Protein AF-A0A1Y2J387-F1 (afdb_monomer_lite)

Foldseek 3Di:
DDDDDDDDDDDDDDDDDDDDDDDDDDDDDDDDDDDDDDDDDDDDDDDDDDDDDDDDDDDDDDDDDDDDDDDDDDDDDDDDDDDDDDDDDDDDDDDDDDPDPPPPPVVPPPPPDDDADDPQAWFWKDAFAQAFDKDKTKGAHAPLRLVQLQQQVCLLADHDPPHRHKWKWKAKAFPVQLVVLVVPADPPHDRVRNLVSVLPGWGFFDDWPFKWKDQPAPPPDDIDTDHRPDGTHTPSRSRDHTMGMMIIGGHHGRNRIMIIIGMHGDDPVRSVVSVVNNVVVVVVVVVVPPPPDPPPPDPPPDDDDDD

Sequence (307 aa):
MHLPLSADSVPSSARSVQRAPSAGNDQPHTATSQPSSAKALTPRQSPLLTRPSAEHADTSNSLSADPSHHGIVTRPLSASPSNTPASVLPATQETPENDMHINQDSGSVPQQQFAATLVPALWAAVGGKPISDVEEVRFFVDDATATAARHWACRREKFSFEHQHVKVHLLCLPAAAVAEVNQRLPPDASREDIVTAMWNIKTEWPSRGTLVIHLPSDDSNGPYTPDPDSGPLEITQAIKSGENKLRLIQLADMSSKLFVVHATYPSEDERKKTGTETIALMRTFTKLAPQSFKNSGPLTHRTGVVA

Secondary structure (DSSP, 8-state):
-------------------PPPP------------------------------------------------------------------------------------------PPPPPSSEEEEEEE--SS-EEEEEEEEE-HHHHHHHHHHHTTTT---SSS---EEEEEEEEHHHHHHHHHHS-TT--HHHHHHHHHTSPP-PPPTTSEEEE---SS----B---TT---EE-GGG--SEEEEEEEEE-S--TTEEEEEEEEPPPHHHHHHHHHHHHHHHHHHHHHS--TTS---------PPP-

Structure (mmCIF, N/CA/C/O backbone):
data_AF-A0A1Y2J387-F1
#
_entry.id   AF-A0A1Y2J387-F1
#
loop_
_atom_site.group_PDB
_atom_site.id
_atom_site.type_symbol
_atom_site.label_atom_id
_atom_site.label_alt_id
_atom_site.label_comp_id
_atom_site.label_asym_id
_atom_site.label_entity_id
_atom_site.label_seq_id
_atom_site.pdbx_PDB_ins_code
_atom_site.Cartn_x
_atom_site.Cartn_y
_atom_site.Cartn_z
_atom_site.occupancy
_atom_site.B_iso_or_equiv
_atom_site.auth_seq_id
_atom_site.auth_comp_id
_atom_site.auth_asym_id
_atom_site.auth_atom_id
_atom_site.pdbx_PDB_model_num
ATOM 1 N N . MET A 1 1 ? -0.553 39.160 -51.809 1.00 51.78 1 MET A N 1
ATOM 2 C CA . MET A 1 1 ? 0.068 39.862 -50.668 1.00 51.78 1 MET A CA 1
ATOM 3 C C . MET A 1 1 ? 1.233 39.013 -50.209 1.0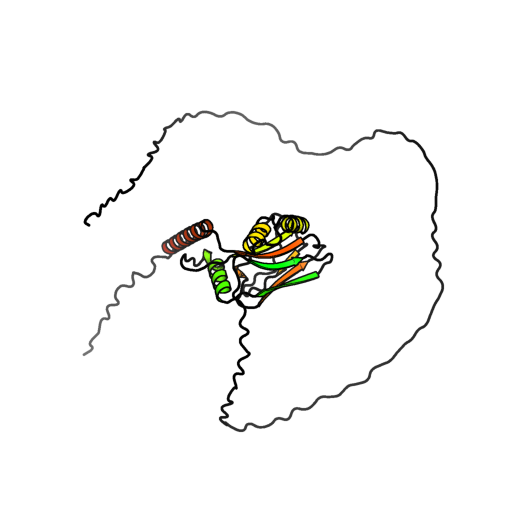0 51.78 1 MET A C 1
ATOM 5 O O . MET A 1 1 ? 1.049 37.826 -49.986 1.00 51.78 1 MET A O 1
ATOM 9 N N . HIS A 1 2 ? 2.425 39.593 -50.249 1.00 45.09 2 HIS A N 1
ATOM 10 C CA . HIS A 1 2 ? 3.724 38.933 -50.153 1.00 45.09 2 HIS A CA 1
ATOM 11 C C . HIS A 1 2 ? 4.370 39.248 -48.793 1.00 45.09 2 HIS A C 1
ATOM 13 O O . HIS A 1 2 ? 4.228 40.379 -48.335 1.00 45.09 2 HIS A O 1
ATOM 19 N N . LEU A 1 3 ? 5.165 38.283 -48.293 1.00 44.47 3 LEU A N 1
ATOM 20 C CA . LEU A 1 3 ? 6.245 38.369 -47.278 1.00 44.47 3 LEU A CA 1
ATOM 21 C C . LEU A 1 3 ? 5.851 38.344 -45.777 1.00 44.47 3 LEU A C 1
ATOM 23 O O . LEU A 1 3 ? 4.778 38.828 -45.431 1.00 44.47 3 LEU A O 1
ATOM 27 N N . PRO A 1 4 ? 6.765 37.932 -44.859 1.00 62.91 4 PRO A N 1
ATOM 28 C CA . PRO A 1 4 ? 7.879 36.978 -45.021 1.00 62.91 4 PRO A CA 1
ATOM 29 C C . PRO A 1 4 ? 8.114 36.002 -43.836 1.00 62.91 4 PRO A C 1
ATOM 31 O O . PRO A 1 4 ? 7.642 36.188 -42.718 1.00 62.91 4 PRO A O 1
ATOM 34 N N . LEU A 1 5 ? 8.944 34.990 -44.124 1.00 56.03 5 LEU A N 1
ATOM 35 C CA . LEU A 1 5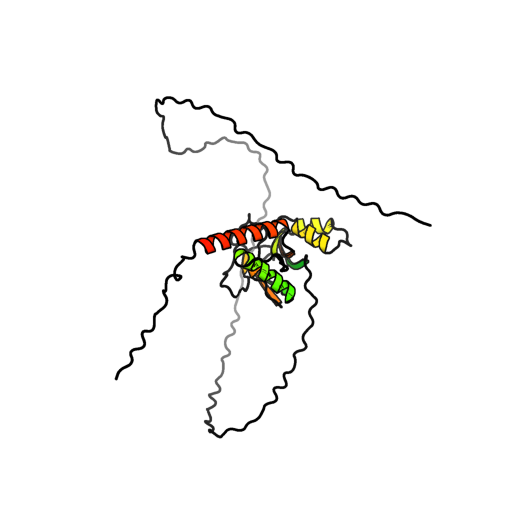 ? 9.800 34.261 -43.181 1.00 56.03 5 LEU A CA 1
ATOM 36 C C . LEU A 1 5 ? 10.791 35.199 -42.468 1.00 56.03 5 LEU A C 1
ATOM 38 O O . LEU A 1 5 ? 11.378 36.047 -43.134 1.00 56.03 5 LEU A O 1
ATOM 42 N N . SER A 1 6 ? 11.094 34.920 -41.196 1.00 51.97 6 SER A N 1
ATOM 43 C CA . SER A 1 6 ? 12.423 35.160 -40.613 1.00 51.97 6 SER A CA 1
ATOM 44 C C . SER A 1 6 ? 12.741 34.131 -39.530 1.00 51.97 6 SER A C 1
ATOM 46 O O . SER A 1 6 ? 11.916 33.817 -38.674 1.00 51.97 6 SER A O 1
ATOM 48 N N . ALA A 1 7 ? 13.960 33.612 -39.633 1.00 56.06 7 ALA A N 1
ATOM 49 C CA . ALA A 1 7 ? 14.661 32.786 -38.668 1.00 56.06 7 ALA A CA 1
ATOM 50 C C . ALA A 1 7 ? 15.066 33.598 -37.425 1.00 56.06 7 ALA A C 1
ATOM 52 O O . ALA A 1 7 ? 15.183 34.815 -37.509 1.00 56.06 7 ALA A O 1
ATOM 53 N N . ASP A 1 8 ? 15.342 32.928 -36.303 1.00 49.78 8 ASP A N 1
ATOM 54 C CA . ASP A 1 8 ? 16.717 32.904 -35.793 1.00 49.78 8 ASP A CA 1
ATOM 55 C C . ASP A 1 8 ? 16.908 31.909 -34.644 1.00 49.78 8 ASP A C 1
ATOM 57 O O . ASP A 1 8 ? 16.078 31.733 -33.754 1.00 49.78 8 ASP A O 1
ATOM 61 N N . SER A 1 9 ? 18.052 31.237 -34.725 1.00 48.28 9 SER A N 1
ATOM 62 C CA . SER A 1 9 ? 18.594 30.301 -33.751 1.00 48.28 9 SER A CA 1
ATOM 63 C C . SER A 1 9 ? 19.475 31.061 -32.764 1.00 48.28 9 SER A C 1
ATOM 65 O O . SER A 1 9 ? 20.320 31.843 -33.189 1.00 48.28 9 SER A O 1
ATOM 67 N N . VAL A 1 10 ? 19.373 30.769 -31.465 1.00 52.59 10 VAL A N 1
ATOM 68 C CA . VAL A 1 10 ? 20.417 31.135 -30.493 1.00 52.59 10 VAL A CA 1
ATOM 69 C C . VAL A 1 10 ? 20.711 29.936 -29.584 1.00 52.59 10 VAL A C 1
ATOM 71 O O . VAL A 1 10 ? 19.809 29.469 -28.886 1.00 52.59 10 VAL A O 1
ATOM 74 N N . PRO A 1 11 ? 21.954 29.421 -29.561 1.00 59.28 11 PRO A N 1
ATOM 75 C CA . PRO A 1 11 ? 22.380 28.408 -28.606 1.00 59.28 11 PRO A CA 1
ATOM 76 C C . PRO A 1 11 ? 22.751 29.062 -27.267 1.00 59.28 11 PRO A C 1
ATOM 78 O O . PRO A 1 11 ? 23.553 29.995 -27.210 1.00 59.28 11 PRO A O 1
ATOM 81 N N . SER A 1 12 ? 22.183 28.559 -26.171 1.00 56.84 12 SER A N 1
ATOM 82 C CA . SER A 1 12 ? 22.501 29.031 -24.822 1.00 56.84 12 SER A CA 1
ATOM 83 C C . SER A 1 12 ? 23.777 28.354 -24.313 1.00 56.84 12 SER A C 1
ATOM 85 O O . SER A 1 12 ? 23.784 27.175 -23.960 1.00 56.84 12 SER A O 1
ATOM 87 N N . SER A 1 13 ? 24.864 29.125 -24.307 1.00 56.97 13 SER A N 1
ATOM 88 C CA . SER A 1 13 ? 26.195 28.745 -23.834 1.00 56.97 13 SER A CA 1
ATOM 89 C C . SER A 1 13 ? 26.265 28.443 -22.336 1.00 56.97 13 SER A C 1
ATOM 91 O O . SER A 1 13 ? 25.631 29.082 -21.496 1.00 56.97 13 SER A O 1
ATOM 93 N N . ALA A 1 14 ? 27.136 27.482 -22.036 1.00 46.53 14 ALA A N 1
ATOM 94 C CA . ALA A 1 14 ? 27.559 27.023 -20.727 1.00 46.53 14 ALA A CA 1
ATOM 95 C C . ALA A 1 14 ? 28.142 28.138 -19.840 1.00 46.53 14 ALA A C 1
ATOM 97 O O . ALA A 1 14 ? 29.015 28.899 -20.258 1.00 46.53 14 ALA A O 1
ATOM 98 N N . ARG A 1 15 ? 27.741 28.158 -18.563 1.00 51.16 15 ARG A N 1
ATOM 99 C CA . ARG A 1 15 ? 28.455 28.859 -17.488 1.00 51.16 15 ARG A CA 1
ATOM 100 C C . ARG A 1 15 ? 29.173 27.826 -16.624 1.00 51.16 15 ARG A C 1
ATOM 102 O O . ARG A 1 15 ? 28.583 27.200 -15.750 1.00 51.16 15 ARG A O 1
ATOM 109 N N . SER A 1 16 ? 30.457 27.646 -16.916 1.00 51.38 16 SER A N 1
ATOM 110 C CA . SER A 1 16 ? 31.415 26.928 -16.079 1.00 51.38 16 SER A CA 1
ATOM 111 C C . SER A 1 16 ? 31.849 27.863 -14.946 1.00 51.38 16 SER A C 1
ATOM 113 O O . SER A 1 16 ? 32.428 28.916 -15.208 1.00 51.38 16 SER A O 1
ATOM 115 N N . VAL A 1 17 ? 31.520 27.531 -13.694 1.00 57.56 17 VAL A N 1
ATOM 116 C CA . VAL A 1 17 ? 32.006 28.260 -12.513 1.00 57.56 17 VAL A CA 1
ATOM 117 C C . VAL A 1 17 ? 33.220 27.518 -11.971 1.00 57.56 17 VAL A C 1
ATOM 119 O O . VAL A 1 17 ? 33.122 26.442 -11.385 1.00 57.56 17 VAL A O 1
ATOM 122 N N . GLN A 1 18 ? 34.376 28.122 -12.211 1.00 48.53 18 GLN A N 1
ATOM 123 C CA . GLN A 1 18 ? 35.694 27.705 -11.760 1.00 48.53 18 GLN A CA 1
ATOM 124 C C . GLN A 1 18 ? 35.827 28.038 -10.263 1.00 48.53 18 GLN A C 1
ATOM 126 O O . GLN A 1 18 ? 35.827 29.207 -9.881 1.00 48.53 18 GLN A O 1
ATOM 131 N N . ARG A 1 19 ? 35.908 27.018 -9.399 1.00 52.59 19 ARG A N 1
ATOM 132 C CA . ARG A 1 19 ? 36.199 27.178 -7.965 1.00 52.59 19 ARG A CA 1
ATOM 133 C C . ARG A 1 19 ? 37.694 26.946 -7.747 1.00 52.59 19 ARG A C 1
ATOM 135 O O . ARG A 1 19 ? 38.187 25.849 -7.992 1.00 52.59 19 ARG A O 1
ATOM 142 N N . ALA A 1 20 ? 38.403 27.993 -7.336 1.00 52.84 20 ALA A N 1
ATOM 143 C CA . ALA A 1 20 ? 39.820 27.944 -6.988 1.00 52.84 20 ALA A CA 1
ATOM 144 C C . ALA A 1 20 ? 40.059 27.194 -5.654 1.00 52.84 20 ALA A C 1
ATOM 146 O O . ALA A 1 20 ? 39.178 27.209 -4.789 1.00 52.84 20 ALA A O 1
ATOM 147 N N . PRO A 1 21 ? 41.236 26.565 -5.468 1.00 61.25 21 PRO A N 1
ATOM 148 C CA . PRO A 1 21 ? 41.642 25.937 -4.215 1.00 61.25 21 PRO A CA 1
ATOM 149 C C . PRO A 1 21 ? 42.334 26.947 -3.285 1.00 61.25 21 PRO A C 1
ATOM 151 O O . PRO A 1 21 ? 43.247 27.660 -3.701 1.00 61.25 21 PRO A O 1
ATOM 154 N N . SER A 1 22 ? 41.937 26.980 -2.013 1.00 56.69 22 SER A N 1
ATOM 155 C CA . SER A 1 22 ? 42.687 27.668 -0.957 1.00 56.69 22 SER A CA 1
ATOM 156 C C . SER A 1 22 ? 43.639 26.687 -0.270 1.00 56.69 22 SER A C 1
ATOM 158 O O . SER A 1 22 ? 43.202 25.719 0.351 1.00 56.69 22 SER A O 1
ATOM 160 N N . ALA A 1 23 ? 44.938 26.977 -0.385 1.00 49.66 23 ALA A N 1
ATOM 161 C CA . ALA A 1 23 ? 45.973 26.622 0.590 1.00 49.66 23 ALA A CA 1
ATOM 162 C C . ALA A 1 23 ? 45.537 27.133 1.982 1.00 49.66 23 ALA A C 1
ATOM 164 O O . ALA A 1 23 ? 44.874 28.162 2.069 1.00 49.66 23 ALA A O 1
ATOM 165 N N . GLY A 1 24 ? 45.764 26.458 3.103 1.00 42.06 24 GLY A N 1
ATOM 166 C CA . GLY A 1 24 ? 46.991 25.824 3.566 1.00 42.06 24 GLY A CA 1
ATOM 167 C C . GLY A 1 24 ? 47.353 26.535 4.872 1.00 42.06 24 GLY A C 1
ATOM 168 O O . GLY A 1 24 ? 47.557 27.743 4.854 1.00 42.06 24 GLY A O 1
ATOM 169 N N . ASN A 1 25 ? 47.351 25.820 5.996 1.00 51.88 25 ASN A N 1
ATOM 170 C CA . ASN A 1 25 ? 48.076 26.221 7.200 1.00 51.88 25 ASN A CA 1
ATOM 171 C C . ASN A 1 25 ? 48.276 24.988 8.085 1.00 51.88 25 ASN A C 1
ATOM 173 O O . ASN A 1 25 ? 47.399 24.588 8.849 1.00 51.88 25 ASN A O 1
ATOM 177 N N . ASP A 1 26 ? 49.454 24.394 7.930 1.00 54.28 26 ASP A N 1
ATOM 178 C CA . ASP A 1 26 ? 50.087 23.546 8.925 1.00 54.28 26 ASP A CA 1
ATOM 179 C C . ASP A 1 26 ? 50.660 24.432 10.039 1.00 54.28 26 ASP A C 1
ATOM 181 O O . ASP A 1 26 ? 51.400 25.375 9.762 1.00 54.28 26 ASP A O 1
ATOM 185 N N . GLN A 1 27 ? 50.412 24.075 11.299 1.00 45.50 27 GLN A N 1
ATOM 186 C CA . GLN A 1 27 ? 51.487 24.079 12.290 1.00 45.50 27 GLN A CA 1
ATOM 187 C C . GLN A 1 27 ? 51.216 23.067 13.420 1.00 45.50 27 GLN A C 1
ATOM 189 O O . GLN A 1 27 ? 50.082 22.977 13.895 1.00 45.50 27 GLN A O 1
ATOM 194 N N . PRO A 1 28 ? 52.240 22.318 13.877 1.00 67.69 28 PRO A N 1
ATOM 195 C CA . PRO A 1 28 ? 52.160 21.424 15.028 1.00 67.69 28 PRO A CA 1
ATOM 196 C C . PRO A 1 28 ? 52.701 22.093 16.305 1.00 67.69 28 PRO A C 1
ATOM 198 O O . PRO A 1 28 ? 53.413 23.088 16.230 1.00 67.69 28 PRO A O 1
ATOM 201 N N . HIS A 1 29 ? 52.379 21.535 17.480 1.00 51.12 29 HIS A N 1
ATOM 202 C CA . HIS A 1 29 ? 53.345 20.985 18.449 1.00 51.12 29 HIS A CA 1
ATOM 203 C C . HIS A 1 29 ? 52.736 20.751 19.851 1.00 51.12 29 HIS A C 1
ATOM 205 O O . HIS A 1 29 ? 52.100 21.611 20.449 1.00 51.12 29 HIS A O 1
ATOM 211 N N . THR A 1 30 ? 53.083 19.566 20.368 1.00 44.44 30 THR A N 1
ATOM 212 C CA . THR A 1 30 ? 53.403 19.194 21.762 1.00 44.44 30 THR A CA 1
ATOM 213 C C . THR A 1 30 ? 52.310 19.040 22.830 1.00 44.44 30 THR A C 1
ATOM 215 O O . THR A 1 30 ? 51.679 19.978 23.297 1.00 44.44 30 THR A O 1
ATOM 218 N N . ALA A 1 31 ? 52.223 17.777 23.261 1.00 48.97 31 ALA A N 1
ATOM 219 C CA . ALA A 1 31 ? 51.595 17.196 24.442 1.00 48.97 31 ALA A CA 1
ATOM 220 C C . ALA A 1 31 ? 51.972 17.853 25.782 1.00 48.97 31 ALA A C 1
ATOM 222 O O . ALA A 1 31 ? 53.054 18.427 25.888 1.00 48.97 31 ALA A O 1
ATOM 223 N N . THR A 1 32 ? 51.166 17.603 26.831 1.00 39.09 32 THR A N 1
ATOM 224 C CA . THR A 1 32 ? 51.595 16.921 28.082 1.00 39.09 32 THR A CA 1
ATOM 225 C C . THR A 1 32 ? 50.505 16.947 29.181 1.00 39.09 32 THR A C 1
ATOM 227 O O . THR A 1 32 ? 49.923 17.985 29.466 1.00 39.09 32 THR A O 1
ATOM 230 N N . SER A 1 33 ? 50.318 15.776 29.815 1.00 33.47 33 SER A N 1
ATOM 231 C CA . SER A 1 33 ? 49.791 15.487 31.172 1.00 33.47 33 SER A CA 1
ATOM 232 C C . SER A 1 33 ? 48.281 15.380 31.493 1.00 33.47 33 SER A C 1
ATOM 234 O O . SER A 1 33 ? 47.655 16.348 31.897 1.00 33.47 33 SER A O 1
ATOM 236 N N . GLN A 1 34 ? 47.776 14.131 31.440 1.00 40.66 34 GLN A N 1
ATOM 237 C CA . GLN A 1 34 ? 47.377 13.252 32.579 1.00 40.66 34 GLN A CA 1
ATOM 238 C C . GLN A 1 34 ? 46.279 13.682 33.617 1.00 40.66 34 GLN A C 1
ATOM 240 O O . GLN A 1 34 ? 45.802 14.806 33.584 1.00 40.66 34 GLN A O 1
ATOM 245 N N . PRO A 1 35 ? 45.743 12.765 34.470 1.00 61.31 35 PRO A N 1
ATOM 246 C CA . PRO A 1 35 ? 44.344 12.317 34.404 1.00 61.31 35 PRO A CA 1
ATOM 247 C C . PRO A 1 35 ? 43.525 12.578 35.693 1.00 61.31 35 PRO A C 1
ATOM 249 O O . PRO A 1 35 ? 44.076 12.864 36.756 1.00 61.31 35 PRO A O 1
ATOM 252 N N . SER A 1 36 ? 42.201 12.367 35.666 1.00 36.19 36 SER A N 1
ATOM 253 C CA . SER A 1 36 ? 41.469 12.090 36.913 1.00 36.19 36 SER A CA 1
ATOM 254 C C . SER A 1 36 ? 40.182 11.279 36.750 1.00 36.19 36 SER A C 1
ATOM 256 O O . SER A 1 36 ? 39.185 11.743 36.212 1.00 36.19 36 SER A O 1
ATOM 258 N N . SER A 1 37 ? 40.269 10.071 37.310 1.00 39.47 37 SER A N 1
ATOM 259 C CA . SER A 1 37 ? 39.310 9.403 38.196 1.00 39.47 37 SER A CA 1
ATOM 260 C C . SER A 1 37 ? 37.897 9.072 37.715 1.00 39.47 37 SER A C 1
ATOM 262 O O . SER A 1 37 ? 36.970 9.875 37.739 1.00 39.47 37 SER A O 1
ATOM 264 N N . ALA A 1 38 ? 37.730 7.769 37.488 1.00 42.50 38 ALA A N 1
ATOM 265 C CA . ALA A 1 38 ? 36.500 7.025 37.696 1.00 42.50 38 ALA A CA 1
ATOM 266 C C . ALA A 1 38 ? 35.992 7.126 39.149 1.00 42.50 38 ALA A C 1
ATOM 268 O O . ALA A 1 38 ? 36.779 7.070 40.096 1.00 42.50 38 ALA A O 1
ATOM 269 N N . LYS A 1 39 ? 34.666 7.131 39.326 1.00 37.16 39 LYS A N 1
ATOM 270 C CA . LYS A 1 39 ? 34.020 6.511 40.490 1.00 37.16 39 LYS A CA 1
ATOM 271 C C . LYS A 1 39 ? 32.590 6.087 40.158 1.00 37.16 39 LYS A C 1
ATOM 273 O O . LYS A 1 39 ? 31.740 6.907 39.832 1.00 37.16 39 LYS A O 1
ATOM 278 N N . ALA A 1 40 ? 32.368 4.783 40.250 1.00 40.19 40 ALA A N 1
ATOM 279 C CA . ALA A 1 40 ? 31.064 4.145 40.320 1.00 40.19 40 ALA A CA 1
ATOM 280 C C . ALA A 1 40 ? 30.573 4.066 41.783 1.00 40.19 40 ALA A C 1
ATOM 282 O O . ALA A 1 40 ? 31.376 4.225 42.704 1.00 40.19 40 ALA A O 1
ATOM 283 N N . LEU A 1 41 ? 29.289 3.690 41.924 1.00 33.25 41 LEU A N 1
ATOM 284 C CA . LEU A 1 41 ? 28.568 3.122 43.088 1.00 33.25 41 LEU A CA 1
ATOM 285 C C . LEU A 1 41 ? 27.615 4.046 43.885 1.00 33.25 41 LEU A C 1
ATOM 287 O O . LEU A 1 41 ? 28.018 4.662 44.861 1.00 33.25 41 LEU A O 1
ATOM 291 N N . THR A 1 42 ? 26.326 3.991 43.488 1.00 33.69 42 THR A N 1
ATOM 292 C CA . THR A 1 42 ? 25.113 3.601 44.277 1.00 33.69 42 THR A CA 1
ATOM 293 C C . THR A 1 42 ? 24.817 4.280 45.650 1.00 33.69 42 THR A C 1
ATOM 295 O O . THR A 1 42 ? 25.485 5.224 46.042 1.00 33.69 42 THR A O 1
ATOM 298 N N . PRO A 1 43 ? 23.755 3.884 46.388 1.00 53.06 43 PRO A N 1
ATOM 299 C CA . PRO A 1 43 ? 22.386 4.425 46.355 1.00 53.06 43 PRO A CA 1
ATOM 300 C C . PRO A 1 43 ? 21.969 5.044 47.715 1.00 53.06 43 PRO A C 1
ATOM 302 O O . PRO A 1 43 ? 22.541 4.690 48.745 1.00 53.06 43 PRO A O 1
ATOM 305 N N . ARG A 1 44 ? 20.918 5.882 47.805 1.00 30.41 44 ARG A N 1
ATOM 306 C CA . ARG A 1 44 ? 20.226 6.046 49.103 1.00 30.41 44 ARG A CA 1
ATOM 307 C C . ARG A 1 44 ? 18.829 6.658 49.057 1.00 30.41 44 ARG A C 1
ATOM 309 O O . ARG A 1 44 ? 18.522 7.541 48.270 1.00 30.41 44 ARG A O 1
ATOM 316 N N . GLN A 1 45 ? 18.042 6.102 49.967 1.00 36.06 45 GLN A N 1
ATOM 317 C CA . GLN A 1 45 ? 16.635 6.270 50.292 1.00 36.06 45 GLN A CA 1
ATOM 318 C C . GLN A 1 45 ? 16.251 7.662 50.822 1.00 36.06 45 GLN A C 1
ATOM 320 O O . GLN A 1 45 ? 17.085 8.427 51.302 1.00 36.06 45 GLN A O 1
ATOM 325 N N . SER A 1 46 ? 14.939 7.896 50.774 1.00 40.41 46 SER A N 1
ATOM 326 C CA . SER A 1 46 ? 14.135 8.977 51.356 1.00 40.41 46 SER A CA 1
ATOM 327 C C . SER A 1 46 ? 14.384 9.248 52.849 1.00 40.41 46 SER A C 1
ATOM 329 O O . SER A 1 46 ? 14.878 8.380 53.572 1.00 40.41 46 SER A O 1
ATOM 331 N N . PRO A 1 47 ? 13.899 10.403 53.345 1.00 51.28 47 PRO A N 1
ATOM 332 C CA . PRO A 1 47 ? 12.881 10.329 54.396 1.00 51.28 47 PRO A CA 1
ATOM 333 C C . PRO A 1 47 ? 11.729 11.352 54.300 1.00 51.28 47 PRO A C 1
ATOM 335 O O . PRO A 1 47 ? 11.810 12.388 53.648 1.00 51.28 47 PRO A O 1
ATOM 338 N N . LEU A 1 48 ? 10.670 10.959 55.014 1.00 41.03 48 LEU A N 1
ATOM 339 C CA . LEU A 1 48 ? 9.422 11.609 55.430 1.00 41.03 48 LEU A CA 1
ATOM 340 C C . LEU A 1 48 ? 9.399 13.144 55.573 1.00 41.03 48 LEU A C 1
ATOM 342 O O . LEU A 1 48 ? 10.287 13.734 56.185 1.00 41.03 48 LEU A O 1
ATOM 346 N N . LEU A 1 49 ? 8.232 13.723 55.253 1.00 49.50 49 LEU A N 1
ATOM 347 C CA . LEU A 1 49 ? 7.623 14.793 56.054 1.00 49.50 49 LEU A CA 1
ATOM 348 C C . LEU A 1 49 ? 6.083 14.719 56.019 1.00 49.50 49 LEU A C 1
ATOM 350 O O . LEU A 1 49 ? 5.488 14.140 55.114 1.00 49.50 49 LEU A O 1
ATOM 354 N N . THR A 1 50 ? 5.462 15.259 57.064 1.00 40.09 50 THR A N 1
ATOM 355 C CA . THR A 1 50 ? 4.263 14.741 57.738 1.00 40.09 50 THR A CA 1
ATOM 356 C C . THR A 1 50 ? 3.158 15.815 57.832 1.00 40.09 50 THR A C 1
ATOM 358 O O . THR A 1 50 ? 3.465 16.887 58.338 1.00 40.09 50 THR A O 1
ATOM 361 N N . ARG A 1 51 ? 1.890 15.454 57.502 1.00 39.12 51 ARG A N 1
ATOM 362 C CA . ARG A 1 51 ? 0.580 15.882 58.119 1.00 39.12 51 ARG A CA 1
ATOM 363 C C . ARG A 1 51 ? 0.084 17.350 57.894 1.00 39.12 51 ARG A C 1
ATOM 365 O O . ARG A 1 51 ? 0.943 18.172 57.603 1.00 39.12 51 ARG A O 1
ATOM 372 N N . PRO A 1 52 ? -1.223 17.753 58.062 1.00 56.59 52 PRO A N 1
ATOM 373 C CA . PRO A 1 52 ? -2.509 17.100 58.482 1.00 56.59 52 PRO A CA 1
ATOM 374 C C . PRO A 1 52 ? -3.624 17.086 57.398 1.00 56.59 52 PRO A C 1
ATOM 376 O O . PRO A 1 52 ? -3.485 17.759 56.391 1.00 56.59 52 PRO A O 1
ATOM 379 N N . SER A 1 53 ? -4.699 16.276 57.425 1.00 42.84 53 SER A N 1
ATOM 380 C CA . SER A 1 53 ? -5.702 15.838 58.433 1.00 42.84 53 SER A CA 1
ATOM 381 C C . SER A 1 53 ? -6.870 16.822 58.657 1.00 42.84 53 SER A C 1
ATOM 383 O O . SER A 1 53 ? -6.764 17.717 59.486 1.00 42.84 53 SER A O 1
ATOM 385 N N . ALA A 1 54 ? -7.981 16.576 57.952 1.00 51.78 54 ALA A N 1
ATOM 386 C CA . ALA A 1 54 ? -9.377 16.899 58.291 1.00 51.78 54 ALA A CA 1
ATOM 387 C C . ALA A 1 54 ? -10.227 15.828 57.563 1.00 51.78 54 ALA A C 1
ATOM 389 O O . ALA A 1 54 ? -10.163 15.733 56.342 1.00 51.78 54 ALA A O 1
ATOM 390 N N . GLU A 1 55 ? -10.674 14.758 58.223 1.00 50.78 55 GLU A N 1
ATOM 391 C CA . GLU A 1 55 ? -11.942 14.641 58.967 1.00 50.78 55 GLU A CA 1
ATOM 392 C C . GLU A 1 55 ? -13.174 15.104 58.175 1.00 50.78 55 GLU A C 1
ATOM 394 O O . GLU A 1 55 ? -13.540 16.270 58.212 1.00 50.78 55 GLU A O 1
ATOM 399 N N . HIS A 1 56 ? -13.827 14.150 57.502 1.00 49.78 56 HIS A N 1
ATOM 400 C CA . HIS A 1 56 ? -15.284 14.004 57.514 1.00 49.78 56 HIS A CA 1
ATOM 401 C C 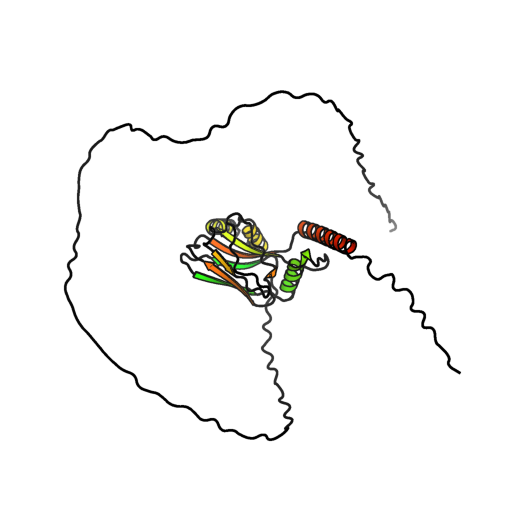. HIS A 1 56 ? -15.648 12.526 57.282 1.00 49.78 56 HIS A C 1
ATOM 403 O O . HIS A 1 56 ? -15.482 11.979 56.194 1.00 49.78 56 HIS A O 1
ATOM 409 N N . ALA A 1 57 ? -16.094 11.896 58.369 1.00 47.16 57 ALA A N 1
ATOM 410 C CA . ALA A 1 57 ? -16.977 10.729 58.424 1.00 47.16 57 ALA A CA 1
ATOM 411 C C . ALA A 1 57 ? -18.354 11.115 57.830 1.00 47.16 57 ALA A C 1
ATOM 413 O O . ALA A 1 57 ? -18.639 12.306 57.715 1.00 47.16 57 ALA A O 1
ATOM 414 N N . ASP A 1 58 ? -19.301 10.282 57.415 1.00 41.09 58 ASP A N 1
ATOM 415 C CA . ASP A 1 58 ? -19.583 8.845 57.329 1.00 41.09 58 ASP A CA 1
ATOM 416 C C . ASP A 1 58 ? -20.484 8.734 56.067 1.00 41.09 58 ASP A C 1
ATOM 418 O O . ASP A 1 58 ? -21.089 9.723 55.648 1.00 41.09 58 ASP A O 1
ATOM 422 N N . THR A 1 59 ? -20.632 7.614 55.362 1.00 45.09 59 THR A N 1
ATOM 423 C CA . THR A 1 59 ? -21.761 6.695 55.585 1.00 45.09 59 THR A CA 1
ATOM 424 C C . THR A 1 59 ? -21.566 5.467 54.698 1.00 45.09 59 THR A C 1
ATOM 426 O O . THR A 1 59 ? -21.411 5.545 53.480 1.00 45.09 59 THR A O 1
ATOM 429 N N . SER A 1 60 ? -21.574 4.331 55.371 1.00 44.06 60 SER A N 1
ATOM 430 C CA . SER A 1 60 ? -21.631 2.952 54.917 1.00 44.06 60 SER A CA 1
ATOM 431 C C . SER A 1 60 ? -22.823 2.639 54.003 1.00 44.06 60 SER A C 1
ATOM 433 O O . SER A 1 60 ? -23.923 3.132 54.219 1.00 44.06 60 SER A O 1
ATOM 435 N N . ASN A 1 61 ? -22.623 1.721 53.050 1.00 40.22 61 ASN A N 1
ATOM 436 C CA . ASN A 1 61 ? -23.571 0.632 52.787 1.00 40.22 61 ASN A CA 1
ATOM 437 C C . ASN A 1 61 ? -22.899 -0.500 51.993 1.00 40.22 61 ASN A C 1
ATOM 439 O O . ASN A 1 61 ? -22.854 -0.506 50.765 1.00 40.22 61 ASN A O 1
ATOM 443 N N . SER A 1 62 ? -22.389 -1.473 52.750 1.00 44.09 62 SER A N 1
ATOM 444 C CA . SER A 1 62 ? -22.190 -2.855 52.315 1.00 44.09 62 SER A CA 1
ATOM 445 C C . SER A 1 62 ? -23.532 -3.574 52.346 1.00 44.09 62 SER A C 1
ATOM 447 O O . SER A 1 62 ? -24.142 -3.653 53.409 1.00 44.09 62 SER A O 1
ATOM 449 N N . LEU A 1 63 ? -23.935 -4.185 51.235 1.00 52.19 63 LEU A N 1
ATOM 450 C CA . LEU A 1 63 ? -24.896 -5.287 51.233 1.00 52.19 63 LEU A CA 1
ATOM 451 C C . LEU A 1 63 ? -24.353 -6.396 50.332 1.00 52.19 63 LEU A C 1
ATOM 453 O O . LEU A 1 63 ? -24.492 -6.385 49.114 1.00 52.19 63 LEU A O 1
ATOM 457 N N . SER A 1 64 ? -23.677 -7.327 51.001 1.00 44.69 64 SER A N 1
ATOM 458 C CA . SER A 1 64 ? -23.446 -8.693 50.557 1.00 44.69 64 SER A CA 1
ATOM 459 C C . SER A 1 64 ? -24.713 -9.497 50.847 1.00 44.69 64 SER A C 1
ATOM 461 O O . SER A 1 64 ? -25.234 -9.427 51.961 1.00 44.69 64 SER A O 1
ATOM 463 N N . ALA A 1 65 ? -25.198 -10.244 49.860 1.00 49.28 65 ALA A N 1
ATOM 464 C CA . ALA A 1 65 ? -26.181 -11.301 50.054 1.00 49.28 65 ALA A CA 1
ATOM 465 C C . ALA A 1 65 ? -26.005 -12.357 48.953 1.00 49.28 65 ALA A C 1
ATOM 467 O O . ALA A 1 65 ? -26.556 -12.244 47.862 1.00 49.28 65 ALA A O 1
ATOM 468 N N . ASP A 1 66 ? -25.207 -13.373 49.271 1.00 44.59 66 ASP A N 1
ATOM 469 C CA . ASP A 1 66 ? -25.330 -14.732 48.742 1.00 44.59 66 ASP A CA 1
ATOM 470 C C . ASP A 1 66 ? -26.070 -15.547 49.815 1.00 44.59 66 ASP A C 1
ATOM 472 O O . ASP A 1 66 ? -25.748 -15.425 51.005 1.00 44.59 66 ASP A O 1
ATOM 476 N N . PRO A 1 67 ? -27.101 -16.316 49.435 1.00 57.25 67 PRO A N 1
ATOM 477 C CA . PRO A 1 67 ? -27.045 -17.719 49.816 1.00 57.25 67 PRO A CA 1
ATOM 478 C C . PRO A 1 67 ? -27.529 -18.677 48.714 1.00 57.25 67 PRO A C 1
ATOM 480 O O . PRO A 1 67 ? -28.686 -18.665 48.293 1.00 57.25 67 PRO A O 1
ATOM 483 N N . SER A 1 68 ? -26.628 -19.591 48.351 1.00 52.22 68 SER A N 1
ATOM 484 C CA . SER A 1 68 ? -26.857 -21.016 48.058 1.00 52.22 68 SER A CA 1
ATOM 485 C C . SER A 1 68 ? -28.231 -21.564 48.456 1.00 52.22 68 SER A C 1
ATOM 487 O O . SER A 1 68 ? -28.561 -21.525 49.634 1.00 52.22 68 SER A O 1
ATOM 489 N N . HIS A 1 69 ? -28.916 -22.251 47.531 1.00 45.38 69 HIS A N 1
ATOM 490 C CA . HIS A 1 69 ? -29.715 -23.453 47.822 1.00 45.38 69 HIS A CA 1
ATOM 491 C C . HIS A 1 69 ? -30.012 -24.267 46.540 1.00 45.38 69 HIS A C 1
ATOM 493 O O . HIS A 1 69 ? -30.656 -23.763 45.631 1.00 45.38 69 HIS A O 1
ATOM 499 N N . HIS A 1 70 ? -29.552 -25.533 46.548 1.00 46.44 70 HIS A N 1
ATOM 500 C CA . HIS A 1 70 ? -30.095 -26.772 45.936 1.00 46.44 70 HIS A CA 1
ATOM 501 C C . HIS A 1 70 ? -30.486 -26.786 44.437 1.00 46.44 70 HIS A C 1
ATOM 503 O O . HIS A 1 70 ? -31.153 -25.904 43.934 1.00 46.44 70 HIS A O 1
ATOM 509 N N . GLY A 1 71 ? -30.211 -27.801 43.620 1.00 38.91 71 GLY A N 1
ATOM 510 C CA . GLY A 1 71 ? -29.853 -29.193 43.852 1.00 38.91 71 GLY A CA 1
ATOM 511 C C . GLY A 1 71 ? -30.492 -30.045 42.741 1.00 38.91 71 GLY A C 1
ATOM 512 O O . GLY A 1 71 ? -31.691 -29.956 42.523 1.00 38.91 71 GLY A O 1
ATOM 513 N N . ILE A 1 72 ? -29.672 -30.867 42.077 1.00 42.16 72 ILE A N 1
ATOM 514 C CA . ILE A 1 72 ? -30.002 -32.180 41.484 1.00 42.16 72 ILE A CA 1
ATOM 515 C C . ILE A 1 72 ? -31.138 -32.226 40.439 1.00 42.16 72 ILE A C 1
ATOM 517 O O . ILE A 1 72 ? -32.295 -32.347 40.812 1.00 42.16 72 ILE A O 1
ATOM 521 N N . VAL A 1 73 ? -30.793 -32.385 39.149 1.00 47.41 73 VAL A N 1
ATOM 522 C CA . VAL A 1 73 ? -31.358 -33.470 38.311 1.00 47.41 73 VAL A CA 1
ATOM 523 C C . VAL A 1 73 ? -30.295 -33.979 37.332 1.00 47.41 73 VAL A C 1
ATOM 525 O O . VAL A 1 73 ? -29.918 -33.331 36.359 1.00 47.41 73 VAL A O 1
ATOM 528 N N . THR A 1 74 ? -29.848 -35.194 37.614 1.00 46.00 74 THR A N 1
ATOM 529 C CA . THR A 1 74 ? -29.103 -36.117 36.763 1.00 46.00 74 THR A CA 1
ATOM 530 C C . THR A 1 74 ? -29.940 -36.515 35.542 1.00 46.00 74 THR A C 1
ATOM 532 O O . THR A 1 74 ? -31.084 -36.938 35.702 1.00 46.00 74 THR A O 1
ATOM 535 N N . ARG A 1 75 ? -29.372 -36.501 34.329 1.00 44.03 75 ARG A N 1
ATOM 536 C CA . ARG A 1 75 ? -29.895 -37.322 33.224 1.00 44.03 75 ARG A CA 1
ATOM 537 C C . ARG A 1 75 ? -28.747 -37.993 32.460 1.00 44.03 75 ARG A C 1
ATOM 539 O O . ARG A 1 75 ? -27.956 -37.290 31.836 1.00 44.03 75 ARG A O 1
ATOM 546 N N . PRO A 1 76 ? -28.622 -39.330 32.541 1.00 54.19 76 PRO A N 1
ATOM 547 C CA . PRO A 1 76 ? -27.595 -40.089 31.848 1.00 54.19 76 PRO A CA 1
ATOM 548 C C . PRO A 1 76 ? -28.104 -40.673 30.517 1.00 54.19 76 PRO A C 1
ATOM 550 O O . PRO A 1 76 ? -29.302 -40.866 30.331 1.00 54.19 76 PRO A O 1
ATOM 553 N N . LEU A 1 77 ? -27.132 -41.033 29.672 1.00 46.28 77 LEU A N 1
ATOM 554 C CA . LEU A 1 77 ? -27.158 -42.077 28.635 1.00 46.28 77 LEU A CA 1
ATOM 555 C C . LEU A 1 77 ? -28.156 -41.935 27.468 1.00 46.28 77 LEU A C 1
ATOM 557 O O . LEU A 1 77 ? -29.347 -42.213 27.576 1.00 46.28 77 LEU A O 1
ATOM 561 N N . SER A 1 78 ? -27.602 -41.761 26.268 1.00 42.44 78 SER A N 1
ATOM 562 C CA . SER A 1 78 ? -27.931 -42.692 25.187 1.00 42.44 78 SER A CA 1
ATOM 563 C C . SER A 1 78 ? -26.706 -42.995 24.343 1.00 42.44 78 SER A C 1
ATOM 565 O O . SER A 1 78 ? -26.014 -42.109 23.848 1.00 42.44 78 SER A O 1
ATOM 567 N N . ALA A 1 79 ? -26.443 -44.293 24.290 1.00 41.56 79 ALA A N 1
ATOM 568 C CA . ALA A 1 79 ? -25.406 -44.959 23.543 1.00 41.56 79 ALA A CA 1
ATOM 569 C C . ALA A 1 79 ? -25.730 -45.008 22.041 1.00 41.56 79 ALA A C 1
ATOM 571 O O . ALA A 1 79 ? -26.872 -44.822 21.622 1.00 41.56 79 ALA A O 1
ATOM 572 N N . SER A 1 80 ? -24.675 -45.298 21.281 1.00 44.72 80 SER A N 1
ATOM 573 C CA . SER A 1 80 ? -24.584 -45.603 19.850 1.00 44.72 80 SER A CA 1
ATOM 574 C C . SER A 1 80 ? -25.624 -46.611 19.323 1.00 44.72 80 SER A C 1
ATOM 576 O O . SER A 1 80 ? -26.276 -47.307 20.103 1.00 44.72 80 SER A O 1
ATOM 578 N N . PRO A 1 81 ? -25.678 -46.819 17.992 1.00 58.19 81 PRO A N 1
ATOM 579 C CA . PRO A 1 81 ? -24.906 -47.967 17.501 1.00 58.19 81 PRO A CA 1
ATOM 580 C C . PRO A 1 81 ? -24.253 -47.813 16.111 1.00 58.19 81 PRO A C 1
ATOM 582 O O . PRO A 1 81 ? -24.746 -47.110 15.238 1.00 58.19 81 PRO A O 1
ATOM 585 N N . SER A 1 82 ? -23.166 -48.583 15.960 1.00 36.78 82 SER A N 1
ATOM 586 C CA . SER A 1 82 ? -22.805 -49.446 14.819 1.00 36.78 82 SER A CA 1
ATOM 587 C C . SER A 1 82 ? -22.695 -48.851 13.412 1.00 36.78 82 SER A C 1
ATOM 589 O O . SER A 1 82 ? -23.656 -48.389 12.820 1.00 36.78 82 SER A O 1
ATOM 591 N N . ASN A 1 83 ? -21.491 -48.885 12.836 1.00 47.72 83 ASN A N 1
ATOM 592 C CA . ASN A 1 83 ? -20.962 -50.014 12.046 1.00 47.72 83 ASN A CA 1
ATOM 593 C C . ASN A 1 83 ? -21.788 -50.301 10.788 1.00 47.72 83 ASN A C 1
ATOM 595 O O . ASN A 1 83 ? -22.858 -50.901 10.850 1.00 47.72 83 ASN A O 1
ATOM 599 N N . THR A 1 84 ? -21.221 -49.994 9.623 1.00 47.28 84 THR A N 1
ATOM 600 C CA . THR A 1 84 ? -21.538 -50.700 8.374 1.00 47.28 84 THR A CA 1
ATOM 601 C C . THR A 1 84 ? -20.244 -50.847 7.561 1.00 47.28 84 THR A C 1
ATOM 603 O O . THR A 1 84 ? -19.401 -49.949 7.613 1.00 47.28 84 THR A O 1
ATOM 606 N N . PRO A 1 85 ? -20.022 -52.010 6.922 1.00 54.62 85 PRO A N 1
ATOM 607 C CA . PRO A 1 85 ? -18.702 -52.555 6.642 1.00 54.62 85 PRO A CA 1
ATOM 608 C C . PRO A 1 85 ? -18.186 -52.234 5.238 1.00 54.62 85 PRO A C 1
ATOM 610 O O . PRO A 1 85 ? -18.903 -51.756 4.364 1.00 54.62 85 PRO A O 1
ATOM 613 N N . ALA A 1 86 ? -16.912 -52.583 5.064 1.00 50.88 86 ALA A N 1
ATOM 614 C CA . ALA A 1 86 ? -16.177 -52.744 3.820 1.00 50.88 86 ALA A CA 1
ATOM 615 C C . ALA A 1 86 ? -17.030 -53.142 2.599 1.00 50.88 86 ALA A C 1
ATOM 617 O O . ALA A 1 86 ? -17.687 -54.182 2.604 1.00 50.88 86 ALA A O 1
ATOM 618 N N . SER A 1 87 ? -16.894 -52.375 1.513 1.00 53.59 87 SER A N 1
ATOM 619 C CA . SER A 1 87 ? -17.240 -52.826 0.165 1.00 53.59 87 SER A CA 1
ATOM 620 C C . SER A 1 87 ? -15.961 -53.083 -0.628 1.00 53.59 87 SER A C 1
ATOM 622 O O . SER A 1 87 ? -15.331 -52.183 -1.174 1.00 53.59 87 SER A O 1
ATOM 624 N N . VAL A 1 88 ? -15.580 -54.353 -0.570 1.00 56.94 88 VAL A N 1
ATOM 625 C CA . VAL A 1 88 ? -14.934 -55.200 -1.577 1.00 56.94 88 VAL A CA 1
ATOM 626 C C . VAL A 1 88 ? -14.662 -54.547 -2.946 1.00 56.94 88 VAL A C 1
ATOM 628 O O . VAL A 1 88 ? -15.574 -54.126 -3.654 1.00 56.94 88 VAL A O 1
ATOM 631 N N . LEU A 1 89 ? -13.379 -54.581 -3.321 1.00 59.53 89 LEU A N 1
ATOM 632 C CA . LEU A 1 89 ? -12.852 -54.546 -4.689 1.00 59.53 89 LEU A CA 1
ATOM 633 C C . LEU A 1 89 ? -13.532 -55.586 -5.593 1.00 59.53 89 LEU A C 1
ATOM 635 O O . LEU A 1 89 ? -13.543 -56.766 -5.240 1.00 59.53 89 LEU A O 1
ATOM 639 N N . PRO A 1 90 ? -13.864 -55.226 -6.838 1.00 59.34 90 PRO A N 1
ATOM 640 C CA . PRO A 1 90 ? -13.692 -56.132 -7.954 1.00 59.34 90 PRO A CA 1
ATOM 641 C C . PRO A 1 90 ? -12.524 -55.660 -8.820 1.00 59.34 90 PRO A C 1
ATOM 643 O O . PRO A 1 90 ? -12.504 -54.549 -9.346 1.00 59.34 90 PRO A O 1
ATOM 646 N N . ALA A 1 91 ? -11.549 -56.553 -8.978 1.00 62.38 91 ALA A N 1
ATOM 647 C CA . ALA A 1 91 ? -10.656 -56.545 -10.120 1.00 62.38 91 ALA A CA 1
ATOM 648 C C . ALA A 1 91 ? -11.499 -56.645 -11.399 1.00 62.38 91 ALA A C 1
ATOM 650 O O . ALA A 1 91 ? -12.351 -57.527 -11.518 1.00 62.38 91 ALA A O 1
ATOM 651 N N . THR A 1 92 ? -11.277 -55.758 -12.364 1.00 51.31 92 THR A N 1
ATOM 652 C CA . THR A 1 92 ? -11.818 -55.913 -13.717 1.00 51.31 92 THR A CA 1
ATOM 653 C C . THR A 1 92 ? -10.794 -55.410 -14.725 1.00 51.31 92 THR A C 1
ATOM 655 O O . THR A 1 92 ? -10.588 -54.216 -14.889 1.00 51.31 92 THR A O 1
ATOM 658 N N . GLN A 1 93 ? -10.128 -56.407 -15.306 1.00 44.56 93 GLN A N 1
ATOM 659 C CA . GLN A 1 93 ? -9.787 -56.571 -16.717 1.00 44.56 93 GLN A CA 1
ATOM 660 C C . GLN A 1 93 ? -9.157 -55.397 -17.475 1.00 44.56 93 GLN A C 1
ATOM 662 O O . GLN A 1 93 ? -9.802 -54.424 -17.849 1.00 44.56 93 GLN A O 1
ATOM 667 N N . GLU A 1 94 ? -7.903 -55.641 -17.851 1.00 60.38 94 GLU A N 1
ATOM 668 C CA . GLU A 1 94 ? -7.297 -55.189 -19.098 1.00 60.38 94 GLU A CA 1
ATOM 669 C C . GLU A 1 94 ? -8.210 -55.506 -20.296 1.00 60.38 94 GLU A C 1
ATOM 671 O O . GLU A 1 94 ? -8.618 -56.653 -20.496 1.00 60.38 94 GLU A O 1
ATOM 676 N N . THR A 1 95 ? -8.543 -54.498 -21.102 1.00 49.56 95 THR A N 1
ATOM 677 C CA . THR A 1 95 ? -8.931 -54.618 -22.522 1.00 49.56 95 THR A CA 1
ATOM 678 C C . THR A 1 95 ? -8.843 -53.224 -23.176 1.00 49.56 95 THR A C 1
ATOM 680 O O . THR A 1 95 ? -8.715 -52.230 -22.459 1.00 49.56 95 THR A O 1
ATOM 683 N N . PRO A 1 96 ? -8.757 -53.121 -24.512 1.00 57.75 96 PRO A N 1
ATOM 684 C CA . PRO A 1 96 ? -7.669 -52.441 -25.193 1.00 57.75 96 PRO A CA 1
ATOM 685 C C . PRO A 1 96 ? -8.071 -51.046 -25.682 1.00 57.75 96 PRO A C 1
ATOM 687 O O . PRO A 1 96 ? -9.251 -50.734 -25.823 1.00 57.75 96 PRO A O 1
ATOM 690 N N . GLU A 1 97 ? -7.042 -50.244 -25.951 1.00 56.53 97 GLU A N 1
ATOM 691 C CA . GLU A 1 97 ? -6.943 -49.268 -27.044 1.00 56.53 97 GLU A CA 1
ATOM 692 C C . GLU A 1 97 ? -8.260 -49.006 -27.789 1.00 56.53 97 GLU A C 1
ATOM 694 O O . GLU A 1 97 ? -8.592 -49.666 -28.773 1.00 56.53 97 GLU A O 1
ATOM 699 N N . ASN A 1 98 ? -9.019 -48.024 -27.309 1.00 54.47 98 ASN A N 1
ATOM 700 C CA . ASN A 1 98 ? -10.095 -47.437 -28.085 1.00 54.47 98 ASN A CA 1
ATOM 701 C C . ASN A 1 98 ? -9.902 -45.923 -28.059 1.00 54.47 98 ASN A C 1
ATOM 703 O O . ASN A 1 98 ? -10.147 -45.267 -27.043 1.00 54.47 98 ASN A O 1
ATOM 707 N N . ASP A 1 99 ? -9.405 -45.409 -29.183 1.00 58.16 99 ASP A N 1
ATOM 708 C CA . ASP A 1 99 ? -9.294 -43.996 -29.528 1.00 58.16 99 ASP A CA 1
ATOM 709 C C . ASP A 1 99 ? -10.677 -43.336 -29.487 1.00 58.16 99 ASP A C 1
ATOM 711 O O . ASP A 1 99 ? -11.340 -43.114 -30.500 1.00 58.16 99 ASP A O 1
ATOM 715 N N . MET A 1 100 ? -11.138 -42.992 -28.290 1.00 55.44 100 MET A N 1
ATOM 716 C CA . MET A 1 100 ? -12.148 -41.965 -28.125 1.00 55.44 100 MET A CA 1
ATOM 717 C C . MET A 1 100 ? -11.421 -40.648 -27.908 1.00 55.44 100 MET A C 1
ATOM 719 O O . MET A 1 100 ? -11.049 -40.295 -26.789 1.00 55.44 100 MET A O 1
ATOM 723 N N . HIS A 1 101 ? -11.263 -39.905 -29.005 1.00 58.97 101 HIS A N 1
ATOM 724 C CA . HIS A 1 101 ? -11.189 -38.451 -28.986 1.00 58.97 101 HIS A CA 1
ATOM 725 C C . HIS A 1 101 ? -12.394 -37.923 -28.192 1.00 58.97 101 HIS A C 1
ATOM 727 O O . HIS A 1 101 ? -13.460 -37.634 -28.737 1.00 58.97 101 HIS A O 1
ATOM 733 N N . ILE A 1 102 ? -12.236 -37.839 -26.872 1.00 64.25 102 ILE A N 1
ATOM 734 C CA . ILE A 1 102 ? -13.103 -37.055 -26.012 1.00 64.25 102 ILE A CA 1
ATOM 735 C C . ILE A 1 102 ? -12.859 -35.625 -26.470 1.00 64.25 102 ILE A C 1
ATOM 737 O O . ILE A 1 102 ? -11.832 -35.026 -26.152 1.00 64.25 102 ILE A O 1
ATOM 741 N N . ASN A 1 103 ? -13.784 -35.111 -27.278 1.00 56.03 103 ASN A N 1
ATOM 742 C CA . ASN A 1 103 ? -13.973 -33.684 -27.458 1.00 56.03 103 ASN A CA 1
ATOM 743 C C . ASN A 1 103 ? -14.191 -33.118 -26.054 1.00 56.03 103 ASN A C 1
ATOM 745 O O . ASN A 1 103 ? -15.309 -33.121 -25.541 1.00 56.03 103 ASN A O 1
ATOM 749 N N . GLN A 1 104 ? -13.090 -32.731 -25.401 1.00 61.44 104 GLN A N 1
ATOM 750 C CA . GLN A 1 104 ? -13.091 -31.858 -24.244 1.00 61.44 104 GLN A CA 1
ATOM 751 C C . GLN A 1 104 ? -13.682 -30.557 -24.750 1.00 61.44 104 GLN A C 1
ATOM 753 O O . GLN A 1 104 ? -12.979 -29.678 -25.253 1.00 61.44 104 GLN A O 1
ATOM 758 N N . ASP A 1 105 ? -15.009 -30.513 -24.678 1.00 52.53 105 ASP A N 1
ATOM 759 C CA . ASP A 1 105 ? -15.813 -29.318 -24.726 1.00 52.53 105 ASP A CA 1
ATOM 760 C C . ASP A 1 105 ? -15.236 -28.424 -23.636 1.00 52.53 105 ASP A C 1
ATOM 762 O O . ASP A 1 105 ? -15.486 -28.583 -22.437 1.00 52.53 105 ASP A O 1
ATOM 766 N N . SER A 1 106 ? -14.278 -27.608 -24.065 1.00 57.03 106 SER A N 1
ATOM 767 C CA . SER A 1 106 ? -13.556 -26.657 -23.250 1.00 57.03 106 SER A CA 1
ATOM 768 C C . SER A 1 106 ? -14.572 -25.571 -22.989 1.00 57.03 106 SER A C 1
ATOM 770 O O . SER A 1 106 ? -14.572 -24.551 -23.673 1.00 57.03 106 SER A O 1
ATOM 772 N N . GLY A 1 107 ? -15.499 -25.868 -22.074 1.00 52.69 107 GLY A N 1
ATOM 773 C CA . GLY A 1 107 ? -16.507 -24.957 -21.582 1.00 52.69 107 GLY A CA 1
ATOM 774 C C . GLY A 1 107 ? -15.760 -23.738 -21.096 1.00 52.69 107 GLY A C 1
ATOM 775 O O . GLY A 1 107 ? -15.194 -23.736 -20.002 1.00 52.69 107 GLY A O 1
ATOM 776 N N . SER A 1 108 ? -15.667 -22.751 -21.979 1.00 59.09 108 SER A N 1
ATOM 777 C CA . SER A 1 108 ? -14.983 -21.503 -21.751 1.00 59.09 108 SER A CA 1
ATOM 778 C C . SER A 1 108 ? -15.753 -20.839 -20.631 1.00 59.09 108 SER A C 1
ATOM 780 O O . SER A 1 108 ? -16.822 -20.266 -20.833 1.00 59.09 108 SER A O 1
ATOM 782 N N . VAL A 1 109 ? -15.239 -21.006 -19.409 1.00 67.44 109 VAL A N 1
ATOM 783 C CA . VAL A 1 109 ? -15.726 -20.272 -18.249 1.00 67.44 109 VAL A CA 1
ATOM 784 C C . VAL A 1 109 ? -15.751 -18.816 -18.701 1.00 67.44 109 VAL A C 1
ATOM 786 O O . VAL A 1 109 ? -14.712 -18.336 -19.168 1.00 67.44 109 VAL A O 1
ATOM 789 N N . PRO A 1 110 ? -16.920 -18.150 -18.682 1.00 68.06 110 PRO A N 1
ATOM 790 C CA . PRO A 1 110 ? -17.046 -16.813 -19.228 1.00 68.06 110 PRO A CA 1
ATOM 791 C C . PRO A 1 110 ? -15.965 -15.951 -18.587 1.00 68.06 110 PRO A C 1
ATOM 793 O O . PRO A 1 110 ? -15.944 -15.796 -17.366 1.00 68.06 110 PRO A O 1
ATOM 796 N N . GLN A 1 111 ? -15.024 -15.469 -19.407 1.00 65.38 111 GLN A N 1
ATOM 797 C CA . GLN A 1 111 ? -13.975 -14.562 -18.962 1.00 65.38 111 GLN A CA 1
ATOM 798 C C . GLN A 1 111 ? -14.681 -13.324 -18.427 1.00 65.38 111 GLN A C 1
ATOM 800 O O . GLN A 1 111 ? -15.138 -12.470 -19.187 1.00 65.38 111 GLN A O 1
ATOM 805 N N . GLN A 1 112 ? -14.833 -13.270 -17.108 1.00 71.31 112 GLN A N 1
ATOM 806 C CA . GLN A 1 112 ? -15.379 -12.121 -16.423 1.00 71.31 112 GLN A CA 1
ATOM 807 C C . GLN A 1 112 ? -14.425 -10.964 -16.717 1.00 71.31 112 GLN A C 1
ATOM 809 O O . GLN A 1 112 ? -13.282 -10.952 -16.267 1.00 71.31 112 GLN A O 1
ATOM 814 N N . GLN A 1 113 ? -14.862 -10.042 -17.573 1.00 74.88 113 GLN A N 1
ATOM 815 C CA . GLN A 1 113 ? -14.084 -8.864 -17.927 1.00 74.88 113 GLN A CA 1
ATOM 816 C C . GLN A 1 113 ? -14.066 -7.947 -16.707 1.00 74.88 113 GLN A C 1
ATOM 818 O O . GLN A 1 113 ? -15.020 -7.217 -16.441 1.00 74.88 113 GLN A O 1
ATOM 823 N N . PHE A 1 114 ? -13.004 -8.041 -15.915 1.00 80.38 114 PHE A N 1
ATOM 824 C CA . PHE A 1 114 ? -12.777 -7.122 -14.810 1.00 80.38 114 PHE A CA 1
ATOM 825 C C . PHE A 1 114 ? -12.381 -5.752 -15.369 1.00 80.38 114 PHE A C 1
ATOM 827 O O . PHE A 1 114 ? -11.651 -5.656 -16.358 1.00 80.38 114 PHE A O 1
ATOM 834 N N . ALA A 1 115 ? -12.884 -4.684 -14.749 1.00 86.56 115 ALA A N 1
ATOM 835 C CA . ALA A 1 115 ? -12.484 -3.329 -15.103 1.00 86.56 115 ALA A CA 1
ATOM 836 C C . ALA A 1 115 ? -10.975 -3.140 -14.871 1.00 86.56 115 ALA A C 1
ATOM 838 O O . ALA A 1 115 ? -10.405 -3.729 -13.951 1.00 86.56 115 ALA A O 1
ATOM 839 N N . ALA A 1 116 ? -10.340 -2.302 -15.696 1.00 90.19 116 ALA A N 1
ATOM 840 C CA . ALA A 1 116 ? -8.933 -1.959 -15.524 1.00 90.19 116 ALA A CA 1
ATOM 841 C C . ALA A 1 116 ? -8.688 -1.368 -14.126 1.00 90.19 116 ALA A C 1
ATOM 843 O O . ALA A 1 116 ? -9.457 -0.529 -13.646 1.00 90.19 116 ALA A O 1
ATOM 844 N N . THR A 1 117 ? -7.612 -1.806 -13.477 1.00 92.88 117 THR A N 1
ATOM 845 C CA . THR A 1 117 ? -7.234 -1.326 -12.149 1.00 92.88 117 THR A CA 1
ATOM 846 C C . THR A 1 117 ? -6.656 0.069 -12.293 1.00 92.88 117 THR A C 1
ATOM 848 O O . THR A 1 117 ? -5.766 0.325 -13.100 1.00 92.88 117 THR A O 1
ATOM 851 N N . LEU A 1 118 ? -7.189 1.001 -11.513 1.00 95.19 118 LEU A N 1
ATOM 852 C CA . LEU A 1 118 ? -6.803 2.401 -11.598 1.00 95.19 118 LEU A CA 1
ATOM 853 C C . LEU A 1 118 ? -5.569 2.657 -10.728 1.00 95.19 118 LEU A C 1
ATOM 855 O O . LEU A 1 118 ? -5.432 2.089 -9.641 1.00 95.19 118 LEU A O 1
ATOM 859 N N . VAL A 1 119 ? -4.681 3.523 -11.216 1.00 96.81 119 VAL A N 1
ATOM 860 C CA . VAL A 1 119 ? -3.499 4.022 -10.503 1.00 96.81 119 VAL A CA 1
ATOM 861 C C . VAL A 1 119 ? -3.354 5.514 -10.843 1.00 96.81 119 VAL A C 1
ATOM 863 O O . VAL A 1 119 ? -3.373 5.847 -12.028 1.00 96.81 119 VAL A O 1
ATOM 866 N N . PRO A 1 120 ? -3.211 6.420 -9.858 1.00 97.25 120 PRO A N 1
ATOM 867 C CA . PRO A 1 120 ? -3.178 6.168 -8.416 1.00 97.25 120 PRO A CA 1
ATOM 868 C C . PRO A 1 120 ? -4.561 5.805 -7.844 1.00 97.25 120 PRO A C 1
ATOM 870 O O . PRO A 1 120 ? -5.588 6.285 -8.321 1.00 97.25 120 PRO A O 1
ATOM 873 N N . ALA A 1 121 ? -4.603 4.941 -6.825 1.00 97.62 121 ALA A N 1
ATOM 874 C CA . ALA A 1 121 ? -5.859 4.525 -6.195 1.00 97.62 121 ALA A CA 1
ATOM 875 C C . ALA A 1 121 ? -5.673 3.929 -4.790 1.00 97.62 121 ALA A C 1
ATOM 877 O O . ALA A 1 121 ? -4.591 3.468 -4.418 1.00 97.62 121 ALA A O 1
ATOM 878 N N . LEU A 1 122 ? -6.775 3.889 -4.035 1.00 97.50 122 LEU A N 1
ATOM 879 C CA . LEU A 1 122 ? -6.934 3.047 -2.848 1.00 97.50 122 LEU A CA 1
ATOM 880 C C . LEU A 1 122 ? -7.684 1.785 -3.279 1.00 97.50 122 LEU A C 1
ATOM 882 O O . LEU A 1 122 ? -8.830 1.872 -3.713 1.00 97.50 122 LEU A O 1
ATOM 886 N N . TRP A 1 123 ? -7.036 0.626 -3.212 1.00 97.62 123 TRP A N 1
ATOM 887 C CA . TRP A 1 123 ? -7.621 -0.636 -3.685 1.00 97.62 123 TRP A CA 1
ATOM 888 C C . TRP A 1 123 ? -8.454 -1.344 -2.623 1.00 97.62 123 TRP A C 1
ATOM 890 O O . TRP A 1 123 ? -9.396 -2.057 -2.953 1.00 97.62 123 TRP A O 1
ATOM 900 N N . ALA A 1 124 ? -8.116 -1.143 -1.352 1.00 97.88 124 ALA A N 1
ATOM 901 C CA . ALA A 1 124 ? -8.866 -1.673 -0.226 1.00 97.88 124 ALA A CA 1
ATOM 902 C C . ALA A 1 124 ? -8.637 -0.814 1.018 1.00 97.88 124 ALA A C 1
ATOM 904 O O . ALA A 1 124 ? -7.555 -0.251 1.197 1.00 97.88 124 ALA A O 1
ATOM 905 N N . ALA A 1 125 ? -9.644 -0.752 1.886 1.00 97.88 125 ALA A N 1
ATOM 906 C CA . ALA A 1 125 ? -9.552 -0.138 3.201 1.00 97.88 125 ALA A CA 1
ATOM 907 C C . ALA A 1 125 ? -10.334 -0.986 4.207 1.00 97.88 125 ALA A C 1
ATOM 909 O O . ALA A 1 125 ? -11.490 -1.326 3.954 1.00 97.88 125 ALA A O 1
ATOM 910 N N . VAL A 1 126 ? -9.713 -1.334 5.333 1.00 98.31 126 VAL A N 1
ATOM 911 C CA . VAL A 1 126 ? -10.334 -2.159 6.374 1.00 98.31 126 VAL A CA 1
ATOM 912 C C . VAL A 1 126 ? -10.021 -1.594 7.754 1.00 98.31 126 VAL A C 1
ATOM 914 O O . VAL A 1 126 ? -8.866 -1.327 8.080 1.00 98.31 126 VAL A O 1
ATOM 917 N N . GLY A 1 127 ? -11.061 -1.377 8.561 1.00 98.25 127 GLY A N 1
ATOM 918 C CA . GLY A 1 127 ? -10.922 -0.926 9.946 1.00 98.25 127 GLY A CA 1
ATOM 919 C C . GLY A 1 127 ? -10.462 -2.060 10.857 1.00 98.25 127 GLY A C 1
ATOM 920 O O . GLY A 1 127 ? -10.902 -3.200 10.700 1.00 98.25 127 GLY A O 1
ATOM 921 N N . GLY A 1 128 ? -9.592 -1.752 11.816 1.00 98.06 128 GLY A N 1
ATOM 922 C CA . GLY A 1 128 ? -9.223 -2.705 12.854 1.00 98.06 128 GLY A CA 1
ATOM 923 C C . GLY A 1 128 ? -10.403 -3.049 13.768 1.00 98.06 128 GLY A C 1
ATOM 924 O O . GLY A 1 128 ? -11.428 -2.362 13.802 1.00 98.06 128 GLY A O 1
ATOM 925 N N . LYS A 1 129 ? -10.274 -4.157 14.495 1.00 98.38 129 LYS A N 1
ATOM 926 C CA . LYS A 1 129 ? -11.307 -4.710 15.374 1.00 98.38 129 LYS A CA 1
ATOM 927 C C . LYS A 1 129 ? -10.965 -4.434 16.840 1.00 98.38 129 LYS A C 1
ATOM 929 O O . LYS A 1 129 ? -9.789 -4.330 17.179 1.00 98.38 129 LYS A O 1
ATOM 934 N N . PRO A 1 130 ? -11.968 -4.366 17.733 1.00 98.06 130 PRO A N 1
ATOM 935 C CA . PRO A 1 130 ? -11.735 -4.207 19.170 1.00 98.06 130 PRO A CA 1
ATOM 936 C C . PRO A 1 130 ? -11.223 -5.483 19.862 1.00 98.06 130 PRO A C 1
ATOM 938 O O . PRO A 1 130 ? -10.908 -5.457 21.048 1.00 98.06 130 PRO A O 1
ATOM 941 N N . ILE A 1 131 ? -11.171 -6.607 19.144 1.00 97.62 131 ILE A N 1
ATOM 942 C CA . ILE A 1 131 ? -10.772 -7.921 19.654 1.00 97.62 131 ILE A CA 1
ATOM 943 C C . ILE A 1 131 ? -9.718 -8.545 18.741 1.00 97.62 131 ILE A C 1
ATOM 945 O O . ILE A 1 131 ? -9.616 -8.180 17.569 1.00 97.62 131 ILE A O 1
ATOM 949 N N . SER A 1 132 ? -8.964 -9.508 19.273 1.00 98.19 132 SER A N 1
ATOM 950 C CA . SER A 1 132 ? -8.027 -10.304 18.482 1.00 98.19 132 SER A CA 1
ATOM 951 C C . SER A 1 132 ? -8.780 -11.094 17.409 1.00 98.19 132 SER A C 1
ATOM 953 O O . SER A 1 132 ? -9.707 -11.838 17.728 1.00 98.19 132 SER A O 1
ATOM 955 N N . ASP A 1 133 ? -8.382 -10.933 16.151 1.00 98.12 133 ASP A N 1
ATOM 956 C CA . ASP A 1 133 ? -9.046 -11.544 14.999 1.00 98.12 133 ASP A CA 1
ATOM 957 C C . ASP A 1 133 ? -8.087 -11.625 13.801 1.00 98.12 133 ASP A C 1
ATOM 959 O O . ASP A 1 133 ? -7.016 -11.011 13.791 1.00 98.12 133 ASP A O 1
ATOM 963 N N . VAL A 1 134 ? -8.463 -12.381 12.773 1.00 98.00 134 VAL A N 1
ATOM 964 C CA . VAL A 1 134 ? -7.759 -12.417 11.493 1.00 98.00 134 VAL A CA 1
ATOM 965 C C . VAL A 1 134 ? -8.631 -11.785 10.425 1.00 98.00 134 VAL A C 1
ATOM 967 O O . VAL A 1 134 ? -9.580 -12.389 9.938 1.00 98.00 134 VAL A O 1
ATOM 970 N N . GLU A 1 135 ? -8.247 -10.588 10.006 1.00 98.12 135 GLU A N 1
ATOM 971 C CA . GLU A 1 135 ? -8.950 -9.847 8.969 1.00 98.12 135 GLU A CA 1
ATOM 972 C C . GLU A 1 135 ? -8.295 -10.097 7.604 1.00 98.12 135 GLU A C 1
ATOM 974 O O . GLU A 1 135 ? -7.069 -10.024 7.466 1.00 98.12 135 GLU A O 1
ATOM 979 N N . GLU A 1 136 ? -9.099 -10.407 6.586 1.00 97.81 136 GLU A N 1
ATOM 980 C CA . GLU A 1 136 ? -8.615 -10.681 5.232 1.00 97.81 136 GLU A CA 1
ATOM 981 C C . GLU A 1 136 ? -8.962 -9.529 4.288 1.00 97.81 136 GLU A C 1
ATOM 983 O O . GLU A 1 136 ? -10.119 -9.288 3.953 1.00 97.81 136 GLU A O 1
ATOM 988 N N . VAL A 1 137 ? -7.932 -8.835 3.814 1.00 97.94 137 VAL A N 1
ATOM 989 C CA . VAL A 1 137 ? -8.049 -7.751 2.842 1.00 97.94 137 VAL A CA 1
ATOM 990 C C . VAL A 1 137 ? -7.972 -8.345 1.440 1.00 97.94 137 VAL A C 1
ATOM 992 O O . VAL A 1 137 ? -6.956 -8.938 1.067 1.00 97.94 137 VAL A O 1
ATOM 995 N N . ARG A 1 138 ? -9.039 -8.175 0.657 1.00 97.12 138 ARG A N 1
ATOM 996 C CA . ARG A 1 138 ? -9.136 -8.653 -0.727 1.00 97.12 138 ARG A CA 1
ATOM 997 C C . ARG A 1 138 ? -9.204 -7.492 -1.698 1.00 97.12 138 ARG A C 1
ATOM 999 O O . ARG A 1 138 ? -9.934 -6.533 -1.463 1.00 97.12 138 ARG A O 1
ATOM 1006 N N . PHE A 1 139 ? -8.475 -7.599 -2.798 1.00 96.94 139 PHE A N 1
ATOM 1007 C CA . PHE A 1 139 ? -8.534 -6.641 -3.897 1.00 96.94 139 PHE A CA 1
ATOM 1008 C C . PHE A 1 139 ? -8.139 -7.319 -5.208 1.00 96.94 139 PHE A C 1
ATOM 1010 O O . PHE A 1 139 ? -7.446 -8.336 -5.211 1.00 96.94 139 PHE A O 1
ATOM 1017 N N . PHE A 1 140 ? -8.599 -6.771 -6.328 1.00 96.50 140 PHE A N 1
ATOM 1018 C CA . PHE A 1 140 ? -8.293 -7.281 -7.661 1.00 96.50 140 PHE A CA 1
ATOM 1019 C C . PHE A 1 140 ? -7.257 -6.387 -8.343 1.00 96.50 140 PHE A C 1
ATOM 1021 O O . PHE A 1 140 ? -7.317 -5.166 -8.199 1.00 96.50 140 PHE A O 1
ATOM 1028 N N . VAL A 1 141 ? -6.330 -6.992 -9.085 1.00 96.94 141 VAL A N 1
ATOM 1029 C CA . VAL A 1 141 ? -5.336 -6.281 -9.896 1.00 96.94 141 VAL A CA 1
ATOM 1030 C C . VAL A 1 141 ? -5.301 -6.893 -11.293 1.00 96.94 141 VAL A C 1
ATOM 1032 O O . VAL A 1 141 ? -5.173 -8.105 -11.435 1.00 96.94 141 VAL A O 1
ATOM 1035 N N . ASP A 1 142 ? -5.404 -6.065 -12.329 1.00 96.94 142 ASP A N 1
ATOM 1036 C CA . ASP A 1 142 ? -5.315 -6.520 -13.720 1.00 96.94 142 ASP A CA 1
ATOM 1037 C C . ASP A 1 142 ? -3.877 -6.894 -14.131 1.00 96.94 142 ASP A C 1
ATOM 1039 O O . ASP A 1 142 ? -2.894 -6.513 -13.486 1.00 96.94 142 ASP A O 1
ATOM 1043 N N . ASP A 1 143 ? -3.750 -7.617 -15.245 1.00 96.81 143 ASP A N 1
ATOM 1044 C CA . ASP A 1 143 ? -2.468 -8.113 -15.756 1.00 96.81 143 ASP A CA 1
ATOM 1045 C C . ASP A 1 143 ? -1.442 -7.007 -16.038 1.00 96.81 143 ASP A C 1
ATOM 1047 O O . ASP A 1 143 ? -0.246 -7.188 -15.770 1.00 96.81 143 ASP A O 1
ATOM 1051 N N . ALA A 1 144 ? -1.875 -5.864 -16.579 1.00 97.25 144 ALA A N 1
ATOM 1052 C CA . ALA A 1 144 ? -0.982 -4.766 -16.935 1.00 97.25 144 ALA A CA 1
ATOM 1053 C C . ALA A 1 144 ? -0.436 -4.089 -15.671 1.00 97.25 144 ALA A C 1
ATOM 1055 O O . ALA A 1 144 ? 0.776 -3.887 -15.543 1.00 97.25 144 ALA A O 1
ATOM 1056 N N . THR A 1 145 ? -1.306 -3.831 -14.695 1.00 98.00 145 THR A N 1
ATOM 1057 C CA . THR A 1 145 ? -0.942 -3.255 -13.397 1.00 98.00 145 THR A CA 1
ATOM 1058 C C . THR A 1 145 ? -0.049 -4.199 -12.590 1.00 98.00 145 THR A C 1
ATOM 1060 O O . THR A 1 145 ? 0.982 -3.771 -12.065 1.00 98.00 145 THR A O 1
ATOM 1063 N N . ALA A 1 146 ? -0.366 -5.496 -12.546 1.00 97.56 146 ALA A N 1
ATOM 1064 C CA . ALA A 1 146 ? 0.475 -6.498 -11.893 1.00 97.56 146 ALA A CA 1
ATOM 1065 C C . ALA A 1 146 ? 1.853 -6.610 -12.567 1.00 97.56 146 ALA A C 1
ATOM 1067 O O . ALA A 1 146 ? 2.877 -6.728 -11.894 1.00 97.56 146 ALA A O 1
ATOM 1068 N N . THR A 1 147 ? 1.914 -6.513 -13.898 1.00 97.75 147 THR A N 1
ATOM 1069 C CA . THR A 1 147 ? 3.183 -6.478 -14.640 1.00 97.75 147 THR A CA 1
ATOM 1070 C C . THR A 1 147 ? 4.010 -5.243 -14.287 1.00 97.75 147 THR A C 1
ATOM 1072 O O . THR A 1 147 ? 5.203 -5.371 -14.009 1.00 97.75 147 THR A O 1
ATOM 1075 N N . ALA A 1 148 ? 3.386 -4.067 -14.211 1.00 98.31 148 ALA A N 1
ATOM 1076 C CA . ALA A 1 148 ? 4.058 -2.843 -13.788 1.00 98.31 148 ALA A CA 1
ATOM 1077 C C . ALA A 1 148 ? 4.548 -2.905 -12.327 1.00 98.31 148 ALA A C 1
ATOM 1079 O O . ALA A 1 148 ? 5.629 -2.399 -12.018 1.00 98.31 148 ALA A O 1
ATOM 1080 N N . ALA A 1 149 ? 3.799 -3.559 -11.433 1.00 97.94 149 ALA A N 1
ATOM 1081 C CA . ALA A 1 149 ? 4.237 -3.821 -10.063 1.00 97.94 149 ALA A CA 1
ATOM 1082 C C . ALA A 1 149 ? 5.455 -4.761 -10.030 1.00 97.94 149 ALA A C 1
ATOM 1084 O O . ALA A 1 149 ? 6.446 -4.456 -9.369 1.00 97.94 149 ALA A O 1
ATOM 1085 N N . ARG A 1 150 ? 5.451 -5.849 -10.814 1.00 97.38 150 ARG A N 1
ATOM 1086 C CA . ARG A 1 150 ? 6.608 -6.758 -10.936 1.00 97.38 150 ARG A CA 1
ATOM 1087 C C . ARG A 1 150 ? 7.858 -6.059 -11.464 1.00 97.38 150 ARG A C 1
ATOM 1089 O O . ARG A 1 150 ? 8.942 -6.276 -10.930 1.00 97.38 150 ARG A O 1
ATOM 1096 N N . HIS A 1 151 ? 7.722 -5.196 -12.473 1.00 97.81 151 HIS A N 1
ATOM 1097 C CA . HIS A 1 151 ? 8.847 -4.396 -12.969 1.00 97.81 151 HIS A CA 1
ATOM 1098 C C . HIS A 1 151 ? 9.471 -3.540 -11.864 1.00 97.81 151 HIS A C 1
ATOM 1100 O O . HIS A 1 151 ? 10.696 -3.459 -11.767 1.00 97.81 151 HIS A O 1
ATOM 1106 N N . TRP A 1 152 ? 8.640 -2.948 -11.004 1.00 98.00 152 TRP A N 1
ATOM 1107 C CA . TRP A 1 152 ? 9.126 -2.184 -9.863 1.00 98.00 152 TRP A CA 1
ATOM 1108 C C . TRP A 1 152 ? 9.696 -3.069 -8.744 1.00 98.00 152 TRP A C 1
ATOM 1110 O O . TRP A 1 152 ? 10.681 -2.702 -8.101 1.00 98.00 152 TRP A O 1
ATOM 1120 N N . ALA A 1 153 ? 9.120 -4.244 -8.495 1.00 96.62 153 ALA A N 1
ATOM 1121 C CA . ALA A 1 153 ? 9.634 -5.187 -7.504 1.00 96.62 153 ALA A CA 1
ATOM 1122 C C . ALA A 1 153 ? 11.060 -5.654 -7.853 1.00 96.62 153 ALA A C 1
ATOM 1124 O O . ALA A 1 153 ? 11.928 -5.654 -6.986 1.00 96.62 153 ALA A O 1
ATOM 1125 N N . CYS A 1 154 ? 11.332 -5.932 -9.133 1.00 95.94 154 CYS A N 1
ATOM 1126 C CA . CYS A 1 154 ? 12.644 -6.366 -9.633 1.00 95.94 154 CYS A CA 1
ATOM 1127 C C . CYS A 1 154 ? 13.590 -5.210 -10.011 1.00 95.94 154 CYS A C 1
ATOM 1129 O O . CYS A 1 154 ? 14.543 -5.386 -10.776 1.00 95.94 154 CYS A O 1
ATOM 1131 N N . ARG A 1 155 ? 13.323 -3.988 -9.536 1.00 96.38 155 ARG A N 1
ATOM 1132 C CA . ARG A 1 155 ? 14.048 -2.780 -9.964 1.00 96.38 155 ARG A CA 1
ATOM 1133 C C . ARG A 1 155 ? 15.542 -2.794 -9.631 1.00 96.38 155 ARG A C 1
ATOM 1135 O O . ARG A 1 155 ? 16.327 -2.132 -10.309 1.00 96.38 155 ARG A O 1
ATOM 1142 N N . ARG A 1 156 ? 15.946 -3.521 -8.587 1.00 93.75 156 ARG A N 1
ATOM 1143 C CA . ARG A 1 156 ? 17.356 -3.609 -8.174 1.00 93.75 156 ARG A CA 1
ATOM 1144 C C . ARG A 1 156 ? 18.161 -4.503 -9.113 1.00 93.75 156 ARG A C 1
ATOM 1146 O O . ARG A 1 156 ? 19.345 -4.257 -9.320 1.00 93.75 156 ARG A O 1
ATOM 1153 N N . GLU A 1 157 ? 17.517 -5.502 -9.705 1.00 93.69 157 GLU A N 1
ATOM 1154 C CA . GLU A 1 157 ? 18.134 -6.442 -10.634 1.00 93.69 157 GLU A CA 1
ATOM 1155 C C . GLU A 1 157 ? 18.007 -5.966 -12.084 1.00 93.69 157 GLU A C 1
ATOM 1157 O O . GLU A 1 157 ? 18.962 -6.047 -12.855 1.00 93.69 157 GLU A O 1
ATOM 1162 N N . LYS A 1 158 ? 16.816 -5.497 -12.473 1.00 94.06 158 LYS A N 1
ATOM 1163 C CA . LYS A 1 158 ? 16.461 -5.157 -13.855 1.00 94.06 158 LYS A CA 1
ATOM 1164 C C . LYS A 1 158 ? 15.539 -3.941 -13.876 1.00 94.06 158 LYS A C 1
ATOM 1166 O O . LYS A 1 158 ? 14.325 -4.060 -13.742 1.00 94.06 158 LYS A O 1
ATOM 1171 N N . PHE A 1 159 ? 16.118 -2.765 -14.098 1.00 96.62 159 PHE A N 1
ATOM 1172 C CA . PHE A 1 159 ? 15.362 -1.524 -14.252 1.00 96.62 159 PHE A CA 1
ATOM 1173 C C . PHE A 1 159 ? 15.360 -1.043 -15.706 1.00 96.62 159 PHE A C 1
ATOM 1175 O O . PHE A 1 159 ? 16.406 -1.016 -16.351 1.00 96.62 159 PHE A O 1
ATOM 1182 N N . SER A 1 160 ? 14.197 -0.610 -16.198 1.00 96.88 160 SER A N 1
ATOM 1183 C CA . SER A 1 160 ? 14.037 0.046 -17.502 1.00 96.88 160 SER A CA 1
ATOM 1184 C C . SER A 1 160 ? 13.157 1.287 -17.368 1.00 96.88 160 SER A C 1
ATOM 1186 O O . SER A 1 160 ? 12.110 1.240 -16.720 1.00 96.88 160 SER A O 1
ATOM 1188 N N . PHE A 1 161 ? 13.551 2.393 -18.003 1.00 96.00 161 PHE A N 1
ATOM 1189 C CA . PHE A 1 161 ? 12.745 3.620 -18.049 1.00 96.00 161 PHE A CA 1
ATOM 1190 C C . PHE A 1 161 ? 11.538 3.514 -18.992 1.00 96.00 161 PHE A C 1
ATOM 1192 O O . PHE A 1 161 ? 10.585 4.275 -18.836 1.00 96.00 161 PHE A O 1
ATOM 1199 N N . GLU A 1 162 ? 11.559 2.567 -19.930 1.00 97.44 162 GLU A N 1
ATOM 1200 C CA . GLU A 1 162 ? 10.493 2.362 -20.921 1.00 97.44 162 GLU A CA 1
ATOM 1201 C C . GLU A 1 162 ? 9.293 1.620 -20.329 1.00 97.44 162 GLU A C 1
ATOM 1203 O O . GLU A 1 162 ? 8.166 1.758 -20.796 1.00 97.44 162 GLU A O 1
ATOM 1208 N N . HIS A 1 163 ? 9.524 0.843 -19.273 1.00 97.06 163 HIS A N 1
ATOM 1209 C CA . HIS A 1 163 ? 8.460 0.123 -18.597 1.00 97.06 163 HIS A CA 1
ATOM 1210 C C . HIS A 1 163 ? 7.640 1.056 -17.702 1.00 97.06 163 HIS A C 1
ATOM 1212 O O . HIS A 1 163 ? 8.177 1.946 -17.033 1.00 97.06 163 HIS A O 1
ATOM 1218 N N . GLN A 1 164 ? 6.332 0.804 -17.640 1.00 97.44 164 GLN A N 1
ATOM 1219 C CA . GLN A 1 164 ? 5.485 1.324 -16.573 1.00 97.44 164 GLN A CA 1
ATOM 1220 C C . GLN A 1 164 ? 5.850 0.627 -15.260 1.00 97.44 164 GLN A C 1
ATOM 1222 O O . GLN A 1 164 ? 6.102 -0.580 -15.233 1.00 97.44 164 GLN A O 1
ATOM 1227 N N . HIS A 1 165 ? 5.863 1.403 -14.180 1.00 98.06 165 HIS A N 1
ATOM 1228 C CA . HIS A 1 165 ? 6.176 0.939 -12.832 1.00 98.06 165 HIS A CA 1
ATOM 1229 C C . HIS A 1 165 ? 5.059 1.356 -11.890 1.00 98.06 165 HIS A C 1
ATOM 1231 O O . HIS A 1 165 ? 4.600 2.494 -11.963 1.00 98.06 165 HIS A O 1
ATOM 1237 N N . VAL A 1 166 ? 4.647 0.461 -10.998 1.00 98.50 166 VAL A N 1
ATOM 1238 C CA . VAL A 1 166 ? 3.640 0.743 -9.967 1.00 98.50 166 VAL A CA 1
ATOM 1239 C C . VAL A 1 166 ? 4.201 0.335 -8.613 1.00 98.50 166 VAL A C 1
ATOM 1241 O O . VAL A 1 166 ? 4.774 -0.741 -8.473 1.00 98.50 166 VAL A O 1
ATOM 1244 N N . LYS A 1 167 ? 4.031 1.203 -7.617 1.00 98.06 167 LYS A N 1
ATOM 1245 C CA . LYS A 1 167 ? 4.341 0.936 -6.214 1.00 98.06 167 LYS A CA 1
ATOM 1246 C C . LYS A 1 167 ? 3.058 0.657 -5.464 1.00 98.06 167 LYS A C 1
ATOM 1248 O O . LYS A 1 167 ? 2.106 1.426 -5.583 1.00 98.06 167 LYS A O 1
ATOM 1253 N N . VAL A 1 168 ? 3.068 -0.375 -4.632 1.00 98.25 168 VAL A N 1
ATOM 1254 C CA . VAL A 1 168 ? 1.938 -0.683 -3.758 1.00 98.25 168 VAL A CA 1
ATOM 1255 C C . VAL A 1 168 ? 2.411 -0.677 -2.318 1.00 98.25 168 VAL A C 1
ATOM 1257 O O . VAL A 1 168 ? 3.410 -1.310 -1.972 1.00 98.25 168 VAL A O 1
ATOM 1260 N N . HIS A 1 169 ? 1.694 0.062 -1.483 1.00 98.50 169 HIS A N 1
ATOM 1261 C CA . HIS A 1 169 ? 1.986 0.208 -0.069 1.00 98.50 169 HIS A CA 1
ATOM 1262 C C . HIS A 1 169 ? 0.779 -0.199 0.766 1.00 98.50 169 HIS A C 1
ATOM 1264 O O . HIS A 1 169 ? -0.365 0.043 0.384 1.00 98.50 169 HIS A O 1
ATOM 1270 N N . LEU A 1 170 ? 1.052 -0.762 1.934 1.00 98.50 170 LEU A N 1
ATOM 1271 C CA . LEU A 1 170 ? 0.089 -0.907 3.008 1.00 98.50 170 LEU A CA 1
ATOM 1272 C C . LEU A 1 170 ? 0.309 0.218 4.021 1.00 98.50 170 LEU A C 1
ATOM 1274 O O . LEU A 1 170 ? 1.408 0.387 4.558 1.00 98.50 170 LEU A O 1
ATOM 1278 N N . LEU A 1 171 ? -0.749 0.981 4.266 1.00 98.56 171 LEU A N 1
ATOM 1279 C CA . LEU A 1 171 ? -0.801 2.053 5.251 1.00 98.56 171 LEU A CA 1
ATOM 1280 C C . LEU A 1 171 ? -1.527 1.564 6.506 1.00 98.56 171 LEU A C 1
ATOM 1282 O O . LEU A 1 171 ? -2.461 0.770 6.410 1.00 98.56 171 LEU A O 1
ATOM 1286 N N . CYS A 1 172 ? -1.137 2.096 7.661 1.00 98.56 172 CYS A N 1
ATOM 1287 C CA . CYS A 1 172 ? -1.856 1.963 8.927 1.00 98.56 172 CYS A CA 1
ATOM 1288 C C . CYS A 1 172 ? -2.158 3.369 9.445 1.00 98.56 172 CYS A C 1
ATOM 1290 O O . CYS A 1 172 ? -1.281 4.046 9.977 1.00 98.56 172 CYS A O 1
ATOM 1292 N N . LEU A 1 173 ? -3.378 3.841 9.216 1.00 98.62 173 LEU A N 1
ATOM 1293 C CA . LEU A 1 173 ? -3.789 5.218 9.463 1.00 98.62 173 LEU A CA 1
ATOM 1294 C C . LEU A 1 173 ? -4.602 5.310 10.764 1.00 98.62 173 LEU A C 1
ATOM 1296 O O . LEU A 1 173 ? -5.431 4.435 11.024 1.00 98.62 173 LEU A O 1
ATOM 1300 N N . PRO A 1 174 ? -4.428 6.359 11.585 1.00 98.62 174 PRO A N 1
ATOM 1301 C CA . PRO A 1 174 ? -5.312 6.609 12.721 1.00 98.62 174 PRO A CA 1
ATOM 1302 C C . PRO A 1 174 ? -6.731 6.936 12.240 1.00 98.62 174 PRO A C 1
ATOM 1304 O O . PRO A 1 174 ? -6.920 7.864 11.453 1.00 98.62 174 PRO A O 1
ATOM 1307 N N . ALA A 1 175 ? -7.742 6.224 12.742 1.00 98.44 175 ALA A N 1
ATOM 1308 C CA . ALA A 1 175 ? -9.132 6.402 12.312 1.00 98.44 175 ALA A CA 1
ATOM 1309 C C . ALA A 1 175 ? -9.642 7.838 12.542 1.00 98.44 175 ALA A C 1
ATOM 1311 O O . ALA A 1 175 ? -10.360 8.382 11.704 1.00 98.44 175 ALA A O 1
ATOM 1312 N N . ALA A 1 176 ? -9.213 8.484 13.633 1.00 98.44 176 ALA A N 1
ATOM 1313 C CA . ALA A 1 176 ? -9.545 9.880 13.922 1.00 98.44 176 ALA A CA 1
ATOM 1314 C C . ALA A 1 176 ? -8.988 10.848 12.861 1.00 98.44 176 ALA A C 1
ATOM 1316 O O . ALA A 1 176 ? -9.719 11.702 12.366 1.00 98.44 176 ALA A O 1
ATOM 1317 N N . ALA A 1 177 ? -7.729 10.673 12.446 1.00 98.56 177 ALA A N 1
ATOM 1318 C CA . ALA A 1 177 ? -7.110 11.510 11.417 1.00 98.56 177 ALA A CA 1
ATOM 1319 C C . ALA A 1 177 ? -7.775 11.314 10.045 1.00 98.56 177 ALA A C 1
ATOM 1321 O O . ALA A 1 177 ? -7.989 12.276 9.310 1.00 98.56 177 ALA A O 1
ATOM 1322 N N . VAL A 1 178 ? -8.158 10.075 9.720 1.00 98.38 178 VAL A N 1
ATOM 1323 C CA . VAL A 1 178 ? -8.928 9.769 8.505 1.00 98.38 178 VAL A CA 1
ATOM 1324 C C . VAL A 1 178 ? -10.287 10.469 8.530 1.00 98.38 178 VAL A C 1
ATOM 1326 O O . VAL A 1 178 ? -10.684 11.066 7.531 1.00 98.38 178 VAL A O 1
ATOM 1329 N N . ALA A 1 179 ? -10.986 10.444 9.669 1.00 98.25 179 ALA A N 1
ATOM 1330 C CA . ALA A 1 179 ? -12.264 11.131 9.824 1.00 98.25 179 ALA A CA 1
ATOM 1331 C C . ALA A 1 179 ? -12.124 12.652 9.645 1.00 98.25 179 ALA A C 1
ATOM 1333 O O . ALA A 1 179 ? -12.937 13.252 8.945 1.00 98.25 179 ALA A O 1
ATOM 1334 N N . GLU A 1 180 ? -11.078 13.270 10.204 1.00 98.44 180 GLU A N 1
ATOM 1335 C CA . GLU A 1 180 ? -10.794 14.696 9.995 1.00 98.44 180 GLU A CA 1
ATOM 1336 C C . GLU A 1 180 ? -10.537 15.032 8.523 1.00 98.44 180 GLU A C 1
ATOM 1338 O O . GLU A 1 180 ? -11.074 16.013 8.011 1.00 98.44 180 GLU A O 1
ATOM 1343 N N . VAL A 1 181 ? -9.729 14.226 7.827 1.00 98.06 181 VAL A N 1
ATOM 1344 C CA . VAL A 1 181 ? -9.466 14.421 6.395 1.00 98.06 181 VAL A CA 1
ATOM 1345 C C . VAL A 1 181 ? -10.757 14.294 5.591 1.00 98.06 181 VAL A C 1
ATOM 1347 O O . VAL A 1 181 ? -11.049 15.162 4.773 1.00 98.06 181 VAL A O 1
ATOM 1350 N N . ASN A 1 182 ? -11.571 13.278 5.874 1.00 97.25 182 ASN A N 1
ATOM 1351 C CA . ASN A 1 182 ? -12.845 13.071 5.194 1.00 97.25 182 ASN A CA 1
ATOM 1352 C C . ASN A 1 182 ? -13.845 14.217 5.432 1.00 97.25 182 ASN A C 1
ATOM 1354 O O . ASN A 1 182 ? -14.623 14.537 4.545 1.00 97.25 182 ASN A O 1
ATOM 1358 N N . GLN A 1 183 ? -13.812 14.862 6.603 1.00 98.12 183 GLN A N 1
ATOM 1359 C CA . GLN A 1 183 ? -14.638 16.042 6.896 1.00 98.12 183 GLN A CA 1
ATOM 1360 C C . GLN A 1 183 ? -14.156 17.316 6.189 1.00 98.12 183 GLN A C 1
ATOM 1362 O O . GLN A 1 183 ? -14.949 18.230 5.975 1.00 98.12 183 GLN A O 1
ATOM 1367 N N . ARG A 1 184 ? -12.859 17.410 5.866 1.00 98.25 184 ARG A N 1
ATOM 1368 C CA . ARG A 1 184 ? -12.275 18.565 5.160 1.00 98.25 184 ARG A CA 1
ATOM 1369 C C . ARG A 1 184 ? -12.392 18.453 3.646 1.00 98.25 184 ARG A C 1
ATOM 1371 O O . ARG A 1 184 ? -12.369 19.478 2.969 1.00 98.25 184 ARG A O 1
ATOM 1378 N N . LEU A 1 185 ? -12.458 17.232 3.120 1.00 97.81 185 LEU A N 1
ATOM 1379 C CA . LEU A 1 185 ? -12.631 17.004 1.694 1.00 97.81 185 LEU A CA 1
ATOM 1380 C C . LEU A 1 185 ? -14.030 17.458 1.255 1.00 97.81 185 LEU A C 1
ATOM 1382 O O . LEU A 1 185 ? -15.011 17.195 1.954 1.00 97.81 185 LEU A O 1
ATOM 1386 N N . PRO A 1 186 ? -14.142 18.143 0.106 1.00 97.62 186 PRO A N 1
ATOM 1387 C CA . PRO A 1 186 ? -15.444 18.478 -0.437 1.00 97.62 186 PRO A CA 1
ATOM 1388 C C . PRO A 1 186 ? -16.192 17.188 -0.833 1.00 97.62 186 PRO A C 1
ATOM 1390 O O . PRO A 1 186 ? -15.561 16.183 -1.168 1.00 97.62 186 PRO A O 1
ATOM 1393 N N . PRO A 1 187 ? -17.536 17.173 -0.787 1.00 96.38 187 PRO A N 1
ATOM 1394 C CA . PRO A 1 187 ? -18.321 15.969 -1.074 1.00 96.38 187 PRO A CA 1
ATOM 1395 C C . PRO A 1 187 ? -18.162 15.473 -2.522 1.00 96.38 187 PRO A C 1
ATOM 1397 O O . PRO A 1 187 ? -18.437 14.311 -2.806 1.00 96.38 187 PRO A O 1
ATOM 1400 N N . ASP A 1 188 ? -17.716 16.346 -3.425 1.00 97.12 188 ASP A N 1
ATOM 1401 C CA . ASP A 1 188 ? -17.391 16.093 -4.828 1.00 97.12 188 ASP A CA 1
ATOM 1402 C C . ASP A 1 188 ? -15.876 15.974 -5.084 1.00 97.12 188 ASP A C 1
ATOM 1404 O O . ASP A 1 188 ? -15.433 16.093 -6.227 1.00 97.12 188 ASP A O 1
ATOM 1408 N N . ALA A 1 189 ? -15.074 15.728 -4.037 1.00 97.69 189 ALA A N 1
ATOM 1409 C CA . ALA A 1 189 ? -13.637 15.506 -4.167 1.00 97.69 189 ALA A CA 1
ATOM 1410 C C . ALA A 1 189 ? -13.331 14.421 -5.207 1.00 97.69 189 ALA A C 1
ATOM 1412 O O . ALA A 1 189 ? -13.947 13.348 -5.225 1.00 97.69 189 ALA A O 1
ATOM 1413 N N . SER A 1 190 ? -12.335 14.686 -6.054 1.00 97.06 190 SER A N 1
ATOM 1414 C CA . SER A 1 190 ? -11.874 13.696 -7.020 1.00 97.06 190 SER A CA 1
ATOM 1415 C C . SER A 1 190 ? -11.227 12.504 -6.308 1.00 97.06 190 SER A C 1
ATOM 1417 O O . SER A 1 190 ? -10.791 12.584 -5.154 1.00 97.06 190 SER A O 1
ATOM 1419 N N . ARG A 1 191 ? -11.120 11.370 -7.007 1.00 95.12 191 ARG A N 1
ATO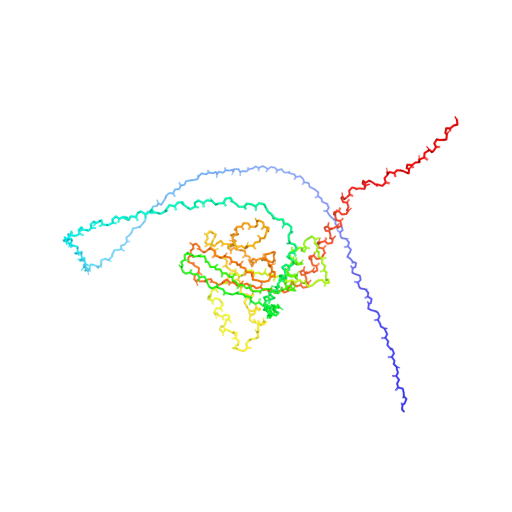M 1420 C CA . ARG A 1 191 ? -10.421 10.195 -6.469 1.00 95.12 191 ARG A CA 1
ATOM 1421 C C . ARG A 1 191 ? -8.972 10.539 -6.137 1.00 95.12 191 ARG A C 1
ATOM 1423 O O . ARG A 1 191 ? -8.450 10.093 -5.121 1.00 95.12 191 ARG A O 1
ATOM 1430 N N . GLU A 1 192 ? -8.333 11.312 -7.000 1.00 96.19 192 GLU A N 1
ATOM 1431 C CA . GLU A 1 192 ? -6.939 11.716 -6.906 1.00 96.19 192 GLU A CA 1
ATOM 1432 C C . GLU A 1 192 ? -6.703 12.593 -5.670 1.00 96.19 192 GLU A C 1
ATOM 1434 O O . GLU A 1 192 ? -5.708 12.401 -4.965 1.00 96.19 192 GLU A O 1
ATOM 1439 N N . ASP A 1 193 ? -7.651 13.478 -5.349 1.00 97.62 193 ASP A N 1
ATOM 1440 C CA . ASP A 1 193 ? -7.620 14.286 -4.128 1.00 97.62 193 ASP A CA 1
ATOM 1441 C C . ASP A 1 193 ? -7.761 13.411 -2.881 1.00 97.62 193 ASP A C 1
ATOM 1443 O O . ASP A 1 193 ? -6.987 13.561 -1.936 1.00 97.62 193 ASP A O 1
ATOM 1447 N N . ILE A 1 194 ? -8.692 12.449 -2.888 1.00 97.75 194 ILE A N 1
ATOM 1448 C CA . ILE A 1 194 ? -8.881 11.504 -1.775 1.00 97.75 194 ILE A CA 1
ATOM 1449 C C . ILE A 1 194 ? -7.612 10.671 -1.558 1.00 97.75 194 ILE A C 1
ATOM 1451 O O . ILE A 1 194 ? -7.128 10.558 -0.433 1.00 97.75 194 ILE A O 1
ATOM 1455 N N . VAL A 1 195 ? -7.051 10.098 -2.626 1.00 97.81 195 VAL A N 1
ATOM 1456 C CA . VAL A 1 195 ? -5.831 9.276 -2.570 1.00 97.81 195 VAL A CA 1
ATOM 1457 C C . VAL A 1 195 ? -4.666 10.085 -2.005 1.00 97.81 195 VAL A C 1
ATOM 1459 O O . VAL A 1 195 ? -3.975 9.628 -1.094 1.00 97.81 195 VAL A O 1
ATOM 1462 N N . THR A 1 196 ? -4.489 11.307 -2.506 1.00 97.69 196 THR A N 1
ATOM 1463 C CA . THR A 1 196 ? -3.440 12.227 -2.061 1.00 97.69 196 THR A CA 1
ATOM 1464 C C . THR A 1 196 ? -3.625 12.607 -0.594 1.00 97.69 196 THR A C 1
ATOM 1466 O O . THR A 1 196 ? -2.671 12.573 0.184 1.00 97.69 196 THR A O 1
ATOM 1469 N N . ALA A 1 197 ? -4.853 12.928 -0.187 1.00 98.06 197 ALA A N 1
ATOM 1470 C CA . ALA A 1 197 ? -5.173 13.284 1.186 1.00 98.06 197 ALA A CA 1
ATOM 1471 C C . ALA A 1 197 ? -4.902 12.122 2.155 1.00 98.06 197 ALA A C 1
ATOM 1473 O O . ALA A 1 197 ? -4.279 12.341 3.191 1.00 98.06 197 ALA A O 1
ATOM 1474 N N . MET A 1 198 ? -5.284 10.890 1.796 1.00 98.19 198 MET A N 1
ATOM 1475 C CA . MET A 1 198 ? -5.016 9.697 2.610 1.00 98.19 198 MET A CA 1
ATOM 1476 C C . MET A 1 198 ? -3.521 9.364 2.692 1.00 98.19 198 MET A C 1
ATOM 1478 O O . MET A 1 198 ? -3.042 9.005 3.764 1.00 98.19 198 MET A O 1
ATOM 1482 N N . TRP A 1 199 ? -2.766 9.515 1.597 1.00 97.88 199 TRP A N 1
ATOM 1483 C CA . TRP A 1 199 ? -1.310 9.308 1.590 1.00 97.88 199 TRP A CA 1
ATOM 1484 C C . TRP A 1 199 ? -0.563 10.298 2.496 1.00 97.88 199 TRP A C 1
ATOM 1486 O O . TRP A 1 199 ? 0.448 9.946 3.102 1.00 97.88 199 TRP A O 1
ATOM 1496 N N . ASN A 1 200 ? -1.072 11.526 2.617 1.00 98.19 200 ASN A N 1
ATOM 1497 C CA . ASN A 1 200 ? -0.483 12.560 3.467 1.00 98.19 200 ASN A CA 1
ATOM 1498 C C . ASN A 1 200 ? -0.767 12.361 4.966 1.00 98.19 200 ASN A C 1
ATOM 1500 O O . ASN A 1 200 ? -0.162 13.043 5.796 1.00 98.19 200 ASN A O 1
ATOM 1504 N N . ILE A 1 201 ? -1.657 11.434 5.338 1.00 98.31 201 ILE A N 1
ATOM 1505 C CA . ILE A 1 201 ? -1.835 11.045 6.738 1.00 98.31 201 ILE A CA 1
ATOM 1506 C C . ILE A 1 201 ? -0.615 10.229 7.162 1.00 98.31 201 ILE A C 1
ATOM 1508 O O . ILE A 1 201 ? -0.262 9.220 6.547 1.00 98.31 201 ILE A O 1
ATOM 1512 N N . LYS A 1 202 ? 0.028 10.647 8.254 1.00 98.19 202 LYS A N 1
ATOM 1513 C CA . LYS A 1 202 ? 1.158 9.913 8.819 1.00 98.19 202 LYS A CA 1
ATOM 1514 C C . LYS A 1 202 ? 0.723 8.486 9.171 1.00 98.19 202 LYS A C 1
ATOM 1516 O O . LYS A 1 202 ? -0.230 8.284 9.921 1.00 98.19 202 LYS A O 1
ATOM 1521 N N . THR A 1 203 ? 1.446 7.502 8.640 1.00 98.25 203 THR A N 1
ATOM 1522 C CA . THR A 1 203 ? 1.270 6.099 9.030 1.00 98.25 203 THR A CA 1
ATOM 1523 C C . THR A 1 203 ? 1.731 5.901 10.475 1.00 98.25 203 THR A C 1
ATOM 1525 O O . THR A 1 203 ? 2.802 6.369 10.856 1.00 98.25 203 THR A O 1
ATOM 1528 N N . GLU A 1 204 ? 0.916 5.208 11.267 1.00 98.38 204 GLU A N 1
ATOM 1529 C CA . GLU A 1 204 ? 1.163 4.893 12.672 1.00 98.38 204 GLU A CA 1
ATOM 1530 C C . GLU A 1 204 ? 0.853 3.423 12.946 1.00 98.38 204 GLU A C 1
ATOM 1532 O O . GLU A 1 204 ? -0.292 3.055 13.255 1.00 98.38 204 GLU A O 1
ATOM 1537 N N . TRP A 1 205 ? 1.883 2.586 12.856 1.00 98.31 205 TRP A N 1
ATOM 1538 C CA . TRP A 1 205 ? 1.782 1.171 13.189 1.00 98.31 205 TRP A CA 1
ATOM 1539 C C . TRP A 1 205 ? 1.519 0.966 14.685 1.00 98.31 205 TRP A C 1
ATOM 1541 O O . TRP A 1 205 ? 1.946 1.775 15.515 1.00 98.31 205 TRP A O 1
ATOM 1551 N N . PRO A 1 206 ? 0.791 -0.097 15.058 1.00 98.00 206 PRO A N 1
ATOM 1552 C CA . PRO A 1 206 ? 0.559 -0.398 16.460 1.00 98.00 206 PRO A CA 1
ATOM 1553 C C . PRO A 1 206 ? 1.841 -0.927 17.123 1.00 98.00 206 PRO A C 1
ATOM 1555 O O . PRO A 1 206 ? 2.835 -1.213 16.454 1.00 98.00 206 PRO A O 1
ATOM 1558 N N . SER A 1 207 ? 1.833 -1.057 18.451 1.00 97.62 207 SER A N 1
ATOM 1559 C CA . SER A 1 207 ? 2.997 -1.531 19.208 1.00 97.62 207 SER A CA 1
ATOM 1560 C C . SER A 1 207 ? 3.459 -2.920 18.751 1.00 97.62 207 SER A C 1
ATOM 1562 O O . SER A 1 207 ? 2.665 -3.760 18.319 1.00 97.62 207 SER A O 1
ATOM 1564 N N . ARG A 1 208 ? 4.766 -3.188 18.856 1.00 96.69 208 ARG A N 1
ATOM 1565 C CA . ARG A 1 208 ? 5.343 -4.475 18.436 1.00 96.69 208 ARG A CA 1
ATOM 1566 C C . ARG A 1 208 ? 4.622 -5.644 19.118 1.00 96.69 208 ARG A C 1
ATOM 1568 O O . ARG A 1 208 ? 4.384 -5.611 20.322 1.00 96.69 208 ARG A O 1
ATOM 1575 N N . GLY A 1 209 ? 4.301 -6.677 18.339 1.00 96.00 209 GLY A N 1
ATOM 1576 C CA . GLY A 1 209 ? 3.607 -7.876 18.824 1.00 96.00 209 GLY A CA 1
ATOM 1577 C C . GLY A 1 209 ? 2.079 -7.775 18.877 1.00 96.00 209 GLY A C 1
ATOM 1578 O O . GLY A 1 209 ? 1.442 -8.724 19.317 1.00 96.00 209 GLY A O 1
ATOM 1579 N N . THR A 1 210 ? 1.476 -6.672 18.420 1.00 97.94 210 THR A N 1
ATOM 1580 C CA . THR A 1 210 ? 0.004 -6.532 18.349 1.00 97.94 210 THR A CA 1
ATOM 1581 C C . THR A 1 210 ? -0.585 -6.825 16.971 1.00 97.94 210 THR A C 1
ATOM 1583 O O . THR A 1 210 ? -1.775 -7.110 16.867 1.00 97.94 210 THR A O 1
ATOM 1586 N N . LEU A 1 211 ? 0.232 -6.774 15.918 1.00 98.44 211 LEU A N 1
ATOM 1587 C CA . LEU A 1 211 ? -0.187 -7.001 14.541 1.00 98.44 211 LEU A CA 1
ATOM 1588 C C . LEU A 1 211 ? 0.845 -7.860 13.820 1.00 98.44 211 LEU A C 1
ATOM 1590 O O . LEU A 1 211 ? 2.033 -7.539 13.821 1.00 98.44 211 LEU A O 1
ATOM 1594 N N . VAL A 1 212 ? 0.370 -8.907 13.152 1.00 98.00 212 VAL A N 1
ATOM 1595 C CA . VAL A 1 212 ? 1.162 -9.709 12.221 1.00 98.00 212 VAL A CA 1
ATOM 1596 C C . VAL A 1 212 ? 0.530 -9.626 10.836 1.00 98.00 212 VAL A C 1
ATOM 1598 O O . VAL A 1 212 ? -0.662 -9.866 10.661 1.00 98.00 212 VAL A O 1
ATOM 1601 N N . ILE A 1 213 ? 1.340 -9.279 9.842 1.00 97.75 213 ILE A N 1
ATOM 1602 C CA . ILE A 1 213 ? 0.927 -9.118 8.451 1.00 97.75 213 ILE A CA 1
ATOM 1603 C C . ILE A 1 213 ? 1.420 -10.335 7.681 1.00 97.75 213 ILE A C 1
ATOM 1605 O O . ILE A 1 213 ? 2.613 -10.638 7.680 1.00 97.75 213 ILE A O 1
ATOM 1609 N N . HIS A 1 214 ? 0.511 -11.033 7.011 1.00 96.81 214 HIS A N 1
ATOM 1610 C CA . HIS A 1 214 ? 0.850 -12.173 6.173 1.00 96.81 214 HIS A CA 1
ATOM 1611 C C . HIS A 1 214 ? 0.422 -11.910 4.729 1.00 96.81 214 HIS A C 1
ATOM 1613 O O . HIS A 1 214 ? -0.763 -11.763 4.421 1.00 96.81 214 HIS A O 1
ATOM 1619 N N . LEU A 1 215 ? 1.428 -11.839 3.859 1.00 94.19 215 LEU A N 1
ATOM 1620 C CA . LEU A 1 215 ? 1.302 -11.642 2.422 1.00 94.19 215 LEU A CA 1
ATOM 1621 C C . LEU A 1 215 ? 1.565 -12.994 1.744 1.00 94.19 215 LEU A C 1
ATOM 1623 O O . LEU A 1 215 ? 2.670 -13.513 1.888 1.00 94.19 215 LEU A O 1
ATOM 1627 N N . PRO A 1 216 ? 0.596 -13.581 1.024 1.00 86.19 216 PRO A N 1
ATOM 1628 C CA . PRO A 1 216 ? 0.797 -14.811 0.275 1.00 86.19 216 PRO A CA 1
ATOM 1629 C C . PRO A 1 216 ? 1.684 -14.526 -0.943 1.00 86.19 216 PRO A C 1
ATOM 1631 O O . PRO A 1 216 ? 1.207 -14.236 -2.040 1.00 86.19 216 PRO A O 1
ATOM 1634 N N . SER A 1 217 ? 2.994 -14.588 -0.736 1.00 82.50 217 SER A N 1
ATOM 1635 C CA . SER A 1 217 ? 3.991 -14.580 -1.802 1.00 82.50 217 SER A CA 1
ATOM 1636 C C . SER A 1 217 ? 4.446 -16.012 -2.086 1.00 82.50 217 SER A C 1
ATOM 1638 O O . SER A 1 217 ? 4.444 -16.852 -1.188 1.00 82.50 217 SER A O 1
ATOM 1640 N N . ASP A 1 218 ? 4.803 -16.296 -3.341 1.00 77.44 218 ASP A N 1
ATOM 1641 C CA . ASP A 1 218 ? 5.406 -17.592 -3.707 1.00 77.44 218 ASP A CA 1
ATOM 1642 C C . ASP A 1 218 ? 6.841 -17.697 -3.175 1.00 77.44 218 ASP A C 1
ATOM 1644 O O . ASP A 1 218 ? 7.333 -18.782 -2.869 1.00 77.44 218 ASP A O 1
ATOM 1648 N N . ASP A 1 219 ? 7.482 -16.543 -3.001 1.00 70.75 219 ASP A N 1
ATOM 1649 C CA . ASP A 1 219 ? 8.723 -16.418 -2.258 1.00 70.75 219 ASP A CA 1
ATOM 1650 C C . ASP A 1 219 ? 8.396 -16.513 -0.768 1.00 70.75 219 ASP A C 1
ATOM 1652 O O . ASP A 1 219 ? 7.444 -15.887 -0.305 1.00 70.75 219 ASP A O 1
ATOM 1656 N N . SER A 1 220 ? 9.189 -17.279 -0.020 1.00 63.19 220 SER A N 1
ATOM 1657 C CA . SER A 1 220 ? 9.011 -17.658 1.389 1.00 63.19 220 SER A CA 1
ATOM 1658 C C . SER A 1 220 ? 9.065 -16.501 2.404 1.00 63.19 220 SER A C 1
ATOM 1660 O O . SER A 1 220 ? 9.653 -16.637 3.480 1.00 63.19 220 SER A O 1
ATOM 1662 N N . ASN A 1 221 ? 8.493 -15.344 2.083 1.00 77.12 221 ASN A N 1
ATOM 1663 C CA . ASN A 1 221 ? 8.321 -14.240 3.002 1.00 77.12 221 ASN A CA 1
ATOM 1664 C C . ASN A 1 221 ? 7.362 -14.694 4.095 1.00 77.12 221 ASN A C 1
ATOM 1666 O O . ASN A 1 221 ? 6.153 -14.809 3.907 1.00 77.12 221 ASN A O 1
ATOM 1670 N N . GLY A 1 222 ? 7.951 -15.000 5.246 1.00 87.25 222 GLY A N 1
ATOM 1671 C CA . GLY A 1 222 ? 7.212 -15.319 6.448 1.00 87.25 222 GLY A CA 1
ATOM 1672 C C . GLY A 1 222 ? 6.350 -14.145 6.929 1.00 87.25 222 GLY A C 1
ATOM 1673 O O . GLY A 1 222 ? 6.340 -13.062 6.336 1.00 87.25 222 GLY A O 1
ATOM 1674 N N . PRO A 1 223 ? 5.626 -14.348 8.038 1.00 93.81 223 PRO A N 1
ATOM 1675 C CA . PRO A 1 223 ? 4.877 -13.279 8.683 1.00 93.81 223 PRO A CA 1
ATOM 1676 C C . PRO A 1 223 ? 5.772 -12.066 8.973 1.00 93.81 223 PRO A C 1
ATOM 1678 O O . PRO A 1 223 ? 6.883 -12.204 9.487 1.00 93.81 223 PRO A O 1
ATOM 1681 N N . TYR A 1 224 ? 5.267 -10.873 8.671 1.00 95.19 224 TYR A N 1
ATOM 1682 C CA . TYR A 1 224 ? 5.948 -9.605 8.908 1.00 95.19 224 TYR A CA 1
ATOM 1683 C C . TYR A 1 224 ? 5.328 -8.872 10.100 1.00 95.19 224 TYR A C 1
ATOM 1685 O O . TYR A 1 224 ? 4.107 -8.829 10.251 1.00 95.19 224 TYR A O 1
ATOM 1693 N N . THR A 1 225 ? 6.171 -8.266 10.937 1.00 96.69 225 THR A N 1
ATOM 1694 C CA . THR A 1 225 ? 5.738 -7.466 12.094 1.00 96.69 225 THR A CA 1
ATOM 1695 C C . THR A 1 225 ? 6.272 -6.043 11.910 1.00 96.69 225 THR A C 1
ATOM 1697 O O . THR A 1 225 ? 7.491 -5.868 11.963 1.00 96.69 225 THR A O 1
ATOM 1700 N N . PRO A 1 226 ? 5.419 -5.038 11.642 1.00 95.56 226 PRO A N 1
ATOM 1701 C CA . PRO A 1 226 ? 5.883 -3.677 11.390 1.00 95.56 226 PRO A CA 1
ATOM 1702 C C . PRO A 1 226 ? 6.472 -3.038 12.654 1.00 95.56 226 PRO A C 1
ATOM 1704 O O . PRO A 1 226 ? 6.037 -3.314 13.774 1.00 95.56 226 PRO A O 1
ATOM 1707 N N . ASP A 1 227 ? 7.457 -2.161 12.466 1.00 97.00 227 ASP A N 1
ATOM 1708 C CA . ASP A 1 227 ? 8.007 -1.338 13.545 1.00 97.00 227 ASP A CA 1
ATOM 1709 C C . ASP A 1 227 ? 7.083 -0.126 13.784 1.00 97.00 227 ASP A C 1
ATOM 1711 O O . ASP A 1 227 ? 6.714 0.514 12.794 1.00 97.00 227 ASP A O 1
ATOM 1715 N N . PRO A 1 228 ? 6.713 0.234 15.030 1.00 96.62 228 PRO A N 1
ATOM 1716 C CA . PRO A 1 228 ? 5.882 1.408 15.321 1.00 96.62 228 PRO A CA 1
ATOM 1717 C C . PRO A 1 228 ? 6.331 2.704 14.638 1.00 96.62 228 PRO A C 1
ATOM 1719 O O . PRO A 1 228 ? 5.495 3.480 14.179 1.00 96.62 228 PRO A O 1
ATOM 1722 N N . ASP A 1 229 ? 7.645 2.902 14.520 1.00 95.88 229 ASP A N 1
ATOM 1723 C CA . ASP A 1 229 ? 8.244 4.104 13.929 1.00 95.88 229 ASP A CA 1
ATOM 1724 C C . ASP A 1 229 ? 8.496 3.983 12.416 1.00 95.88 229 ASP A C 1
ATOM 1726 O O . ASP A 1 229 ? 9.043 4.897 11.792 1.00 95.88 229 ASP A O 1
ATOM 1730 N N . SER A 1 230 ? 8.124 2.854 11.803 1.00 96.75 230 SER A N 1
ATOM 1731 C CA . SER A 1 230 ? 8.286 2.658 10.362 1.00 96.75 230 SER A CA 1
ATOM 1732 C C . SER A 1 230 ? 7.230 3.415 9.552 1.00 96.75 230 SER A C 1
ATOM 1734 O O . SER A 1 230 ? 6.114 3.668 10.001 1.00 96.75 230 SER A O 1
ATOM 1736 N N . GLY A 1 231 ? 7.597 3.797 8.328 1.00 97.19 231 GLY A N 1
ATOM 1737 C CA . GLY A 1 231 ? 6.670 4.405 7.376 1.00 97.19 231 GLY A CA 1
ATOM 1738 C C . GLY A 1 231 ? 5.719 3.388 6.724 1.00 97.19 231 GLY A C 1
ATOM 1739 O O . GLY A 1 231 ? 5.598 2.251 7.187 1.00 97.19 231 GLY A O 1
ATOM 1740 N N . PRO A 1 232 ? 5.057 3.779 5.621 1.00 98.06 232 PRO A N 1
ATOM 1741 C CA . PRO A 1 232 ? 4.292 2.870 4.768 1.00 98.06 232 PRO A CA 1
ATOM 1742 C C . PRO A 1 232 ? 5.063 1.591 4.414 1.00 98.06 232 PRO A C 1
ATOM 1744 O O . PRO A 1 232 ? 6.232 1.654 4.029 1.00 98.06 232 PRO A O 1
ATOM 1747 N N . LEU A 1 233 ? 4.403 0.434 4.494 1.00 97.50 233 LEU A N 1
ATOM 1748 C CA . LEU A 1 233 ? 5.013 -0.852 4.153 1.00 97.50 233 LEU A CA 1
ATOM 1749 C C . LEU A 1 233 ? 4.908 -1.087 2.644 1.00 97.50 233 LEU A C 1
ATOM 1751 O O . LEU A 1 233 ? 3.805 -1.231 2.126 1.00 97.50 233 LEU A O 1
ATOM 1755 N N . GLU A 1 234 ? 6.032 -1.148 1.927 1.00 97.31 234 GLU A N 1
ATOM 1756 C CA . GLU A 1 234 ? 6.037 -1.492 0.498 1.00 97.31 234 GLU A CA 1
ATOM 1757 C C . GLU A 1 234 ? 5.720 -2.987 0.315 1.00 97.31 234 GLU A C 1
ATOM 1759 O O . GLU A 1 234 ? 6.510 -3.848 0.695 1.00 97.31 234 GLU A O 1
ATOM 1764 N N . ILE A 1 235 ? 4.568 -3.295 -0.287 1.00 97.25 235 ILE A N 1
ATOM 1765 C CA . ILE A 1 235 ? 4.098 -4.665 -0.561 1.00 97.25 235 ILE A CA 1
ATOM 1766 C C . ILE A 1 235 ? 4.143 -5.015 -2.054 1.00 97.25 235 ILE A C 1
ATOM 1768 O O . ILE A 1 235 ? 3.596 -6.032 -2.468 1.00 97.25 235 ILE A O 1
ATOM 1772 N N . THR A 1 236 ? 4.802 -4.187 -2.873 1.00 97.31 236 THR A N 1
ATOM 1773 C CA . THR A 1 236 ? 4.825 -4.306 -4.339 1.00 97.31 236 THR A CA 1
ATOM 1774 C C . THR A 1 236 ? 5.230 -5.700 -4.839 1.00 97.31 236 THR A C 1
ATOM 1776 O O . THR A 1 236 ? 4.667 -6.178 -5.818 1.00 97.31 236 THR A O 1
ATOM 1779 N N . GLN A 1 237 ? 6.167 -6.378 -4.165 1.00 96.00 237 GLN A N 1
ATOM 1780 C CA . GLN A 1 237 ? 6.631 -7.717 -4.562 1.00 96.00 237 GLN A CA 1
ATOM 1781 C C . GLN A 1 237 ? 5.552 -8.802 -4.422 1.00 96.00 237 GLN A C 1
ATOM 1783 O O . GLN A 1 237 ? 5.593 -9.794 -5.140 1.00 96.00 237 GLN A O 1
ATOM 1788 N N . ALA A 1 238 ? 4.581 -8.619 -3.525 1.00 95.81 238 ALA A N 1
ATOM 1789 C CA . ALA A 1 238 ? 3.527 -9.601 -3.278 1.00 95.81 238 ALA A CA 1
ATOM 1790 C C . ALA A 1 238 ? 2.343 -9.481 -4.254 1.00 95.81 238 ALA A C 1
ATOM 1792 O O . ALA A 1 238 ? 1.413 -10.281 -4.185 1.00 95.81 238 ALA A O 1
ATOM 1793 N N . ILE A 1 239 ? 2.349 -8.477 -5.135 1.00 96.56 239 ILE A N 1
ATOM 1794 C CA . ILE A 1 239 ? 1.227 -8.191 -6.028 1.00 96.56 239 ILE A CA 1
ATOM 1795 C C . ILE A 1 239 ? 1.240 -9.142 -7.221 1.00 96.56 239 ILE A C 1
ATOM 1797 O O . ILE A 1 239 ? 2.207 -9.210 -7.983 1.00 96.56 239 ILE A O 1
ATOM 1801 N N . LYS A 1 240 ? 0.126 -9.847 -7.405 1.00 96.56 240 LYS A N 1
ATOM 1802 C CA . LYS A 1 240 ? -0.120 -10.768 -8.515 1.00 96.56 240 LYS A CA 1
ATOM 1803 C C . LYS A 1 240 ? -1.285 -10.266 -9.362 1.00 96.56 240 LYS A C 1
ATOM 1805 O O . LYS A 1 240 ? -2.053 -9.409 -8.933 1.00 96.56 240 LYS A O 1
ATOM 1810 N N . SER A 1 241 ? -1.410 -10.798 -10.573 1.00 96.81 241 SER A N 1
ATOM 1811 C CA . SER A 1 241 ? -2.626 -10.585 -11.360 1.00 96.81 241 SER A CA 1
ATOM 1812 C C . SER A 1 241 ? -3.783 -11.386 -10.763 1.00 96.81 241 SER A C 1
ATOM 1814 O O . SER A 1 241 ? -3.571 -12.485 -10.246 1.00 96.81 241 SER A O 1
ATOM 1816 N N . GLY A 1 242 ? -4.994 -10.841 -10.838 1.00 95.81 242 GLY A N 1
ATOM 1817 C CA . GLY A 1 242 ? -6.209 -11.441 -10.307 1.00 95.81 242 GLY A CA 1
ATOM 1818 C C . GLY A 1 242 ? -6.524 -11.018 -8.871 1.00 95.81 242 GLY A C 1
ATOM 1819 O O . GLY A 1 242 ? -6.228 -9.901 -8.438 1.00 95.81 242 GLY A O 1
ATOM 1820 N N . GLU A 1 243 ? -7.171 -11.918 -8.128 1.00 96.06 243 GLU A N 1
ATOM 1821 C CA . GLU A 1 243 ? -7.513 -11.704 -6.718 1.00 96.06 243 GLU A CA 1
ATOM 1822 C C . GLU A 1 243 ? -6.250 -11.793 -5.847 1.00 96.06 243 GLU A C 1
ATOM 1824 O O . GLU A 1 243 ? -5.595 -12.832 -5.762 1.00 96.06 243 GLU A O 1
ATOM 1829 N N . ASN A 1 244 ? -5.938 -10.702 -5.157 1.00 96.31 244 ASN A N 1
ATOM 1830 C CA . ASN A 1 244 ? -4.894 -10.630 -4.147 1.00 96.31 244 ASN A CA 1
ATOM 1831 C C . ASN A 1 244 ? -5.536 -10.694 -2.759 1.00 96.31 244 ASN A C 1
ATOM 1833 O O . ASN A 1 244 ? -6.602 -10.117 -2.522 1.00 96.31 244 ASN A O 1
ATOM 1837 N N . LYS A 1 245 ? -4.872 -11.390 -1.834 1.00 97.00 245 LYS A N 1
ATOM 1838 C CA . LYS A 1 245 ? -5.316 -11.550 -0.444 1.00 97.00 245 LYS A CA 1
ATOM 1839 C C . LYS A 1 245 ? -4.194 -11.135 0.481 1.00 97.00 245 LYS A C 1
ATOM 1841 O O . LYS A 1 245 ? -3.054 -11.515 0.265 1.00 97.00 245 LYS A O 1
ATOM 1846 N N . LEU A 1 246 ? -4.514 -10.392 1.523 1.00 96.88 246 LEU A N 1
ATOM 1847 C CA . LEU A 1 246 ? -3.593 -10.016 2.585 1.00 96.88 246 LEU A CA 1
ATOM 1848 C C . LEU A 1 246 ? -4.267 -10.341 3.913 1.00 96.88 246 LEU A C 1
ATOM 1850 O O . LEU A 1 246 ? -5.429 -10.003 4.106 1.00 96.88 246 LEU A O 1
ATOM 1854 N N . ARG A 1 247 ? -3.549 -10.978 4.838 1.00 97.94 247 ARG A N 1
ATOM 1855 C CA . ARG A 1 247 ? -4.082 -11.296 6.167 1.00 97.94 247 ARG A CA 1
ATOM 1856 C C . ARG A 1 247 ? -3.469 -10.376 7.213 1.00 97.94 247 ARG A C 1
ATOM 1858 O O . ARG A 1 247 ? -2.247 -10.276 7.318 1.00 97.94 247 ARG A O 1
ATOM 1865 N N . LEU A 1 248 ? -4.331 -9.740 7.994 1.00 98.31 248 LEU A N 1
ATOM 1866 C CA . LEU A 1 248 ? -3.996 -8.901 9.135 1.00 98.31 248 LEU A CA 1
ATOM 1867 C C . LEU A 1 248 ? -4.402 -9.654 10.404 1.00 98.31 248 LEU A C 1
ATOM 1869 O O . LEU A 1 248 ? -5.579 -9.721 10.751 1.00 98.31 248 LEU A O 1
ATOM 1873 N N . ILE A 1 249 ? -3.430 -10.261 11.075 1.00 98.31 249 ILE A N 1
ATOM 1874 C CA . ILE A 1 249 ? -3.636 -11.014 12.313 1.00 98.31 249 ILE A CA 1
ATOM 1875 C C . ILE A 1 249 ? -3.479 -10.030 13.474 1.00 98.31 249 ILE A C 1
ATOM 1877 O O . ILE A 1 249 ? -2.367 -9.627 13.819 1.00 98.31 249 ILE A O 1
ATOM 1881 N N . GLN A 1 250 ? -4.605 -9.617 14.041 1.00 98.12 250 GLN A N 1
ATOM 1882 C CA . GLN A 1 250 ? -4.702 -8.658 15.133 1.00 98.12 250 GLN A CA 1
ATOM 1883 C C . GLN A 1 250 ? -4.660 -9.418 16.457 1.00 98.12 250 GLN A C 1
ATOM 1885 O O . GLN A 1 250 ? -5.437 -10.341 16.686 1.00 98.12 250 GLN A O 1
ATOM 1890 N N . LEU A 1 251 ? -3.739 -9.040 17.336 1.00 98.19 251 LEU A N 1
ATOM 1891 C CA . LEU A 1 251 ? -3.524 -9.684 18.633 1.00 98.19 251 LEU A CA 1
ATOM 1892 C C . LEU A 1 251 ? -3.999 -8.808 19.803 1.00 98.19 251 LEU A C 1
ATOM 1894 O O . LEU A 1 251 ? -4.009 -9.273 20.938 1.00 98.19 251 LEU A O 1
ATOM 1898 N N . ALA A 1 252 ? -4.435 -7.576 19.531 1.00 97.81 252 ALA A N 1
ATOM 1899 C CA . ALA A 1 252 ? -4.976 -6.620 20.498 1.00 97.81 252 ALA A CA 1
ATOM 1900 C C . ALA A 1 252 ? -6.065 -5.741 19.849 1.00 97.81 252 ALA A C 1
ATOM 1902 O O . ALA A 1 252 ? -6.337 -5.879 18.658 1.00 97.81 252 ALA A O 1
ATOM 1903 N N . ASP A 1 253 ? -6.661 -4.828 20.622 1.00 98.06 253 ASP A N 1
ATOM 1904 C CA . ASP A 1 253 ? -7.613 -3.827 20.119 1.00 98.06 253 ASP A CA 1
ATOM 1905 C C . ASP A 1 253 ? -6.948 -2.891 19.098 1.00 98.06 253 ASP A C 1
ATOM 1907 O O . ASP A 1 253 ? -6.052 -2.115 19.431 1.00 98.06 253 ASP A O 1
ATOM 1911 N N . MET A 1 254 ? -7.421 -2.956 17.856 1.00 98.19 254 MET A N 1
ATOM 1912 C CA . MET A 1 254 ? -7.008 -2.118 16.732 1.00 98.19 254 MET A CA 1
ATOM 1913 C C . MET A 1 254 ? -8.159 -1.249 16.205 1.00 98.19 254 MET A C 1
ATOM 1915 O O . MET A 1 254 ? -8.048 -0.688 15.118 1.00 98.19 254 MET A O 1
ATOM 1919 N N . SER A 1 255 ? -9.263 -1.101 16.943 1.00 98.25 255 SER A N 1
ATOM 1920 C CA . SER A 1 255 ? -10.451 -0.343 16.509 1.00 98.25 255 SER A CA 1
ATOM 1921 C C . SER A 1 255 ? -10.165 1.127 16.165 1.00 98.25 255 SER A C 1
ATOM 1923 O O . SER A 1 255 ? -10.897 1.750 15.399 1.00 98.25 255 SER A O 1
ATOM 1925 N N . SER A 1 256 ? -9.060 1.676 16.678 1.00 98.31 256 SER A N 1
ATOM 1926 C CA . SER A 1 256 ? -8.572 3.028 16.378 1.00 98.31 256 SER A CA 1
ATOM 1927 C C . SER A 1 256 ? -7.746 3.143 15.086 1.00 98.31 256 SER A C 1
ATOM 1929 O O . SER A 1 256 ? -7.272 4.236 14.761 1.00 98.31 256 SER A O 1
ATOM 1931 N N . LYS A 1 257 ? -7.542 2.047 14.346 1.00 98.44 257 LYS A N 1
ATOM 1932 C CA . LYS A 1 257 ? -6.673 1.979 13.162 1.00 98.44 257 LYS A CA 1
ATOM 1933 C C . LYS A 1 257 ? -7.461 1.609 11.902 1.00 98.44 257 LYS A C 1
ATOM 1935 O O . LYS A 1 257 ? -8.416 0.839 11.947 1.00 98.44 257 LYS A O 1
ATOM 1940 N N . LEU A 1 258 ? -7.029 2.146 10.765 1.00 98.50 258 LEU A N 1
ATOM 1941 C CA . LEU A 1 258 ? -7.521 1.831 9.427 1.00 98.50 258 LEU A CA 1
ATOM 1942 C C . LEU A 1 258 ? -6.354 1.355 8.560 1.00 98.50 258 LEU A C 1
ATOM 1944 O O . LEU A 1 258 ? -5.365 2.067 8.399 1.00 98.50 258 LEU A O 1
ATOM 1948 N N . PHE A 1 259 ? -6.481 0.176 7.966 1.00 98.56 259 PHE A N 1
ATOM 1949 C CA . PHE A 1 259 ? -5.487 -0.384 7.058 1.00 98.56 259 PHE A CA 1
ATOM 1950 C C . PHE A 1 259 ? -5.889 -0.115 5.615 1.00 98.56 259 PHE A C 1
ATOM 1952 O O . PHE A 1 259 ? -7.012 -0.431 5.230 1.00 98.56 259 PHE A O 1
ATOM 1959 N N . VAL A 1 260 ? -4.992 0.462 4.815 1.00 98.50 260 VAL A N 1
ATOM 1960 C CA . VAL A 1 260 ? -5.302 0.887 3.440 1.00 98.50 260 VAL A CA 1
ATOM 1961 C C . VAL A 1 260 ? -4.251 0.371 2.465 1.00 98.50 260 VAL A C 1
ATOM 1963 O O . VAL A 1 260 ? -3.056 0.567 2.681 1.00 98.50 260 VAL A O 1
ATOM 1966 N N . VAL A 1 261 ? -4.690 -0.258 1.375 1.00 98.50 261 VAL A N 1
ATOM 1967 C CA . VAL A 1 261 ? -3.827 -0.646 0.252 1.00 98.50 261 VAL A CA 1
ATOM 1968 C C . VAL A 1 261 ? -3.808 0.496 -0.757 1.00 98.50 261 VAL A C 1
ATOM 1970 O O . VAL A 1 261 ? -4.810 0.771 -1.415 1.00 98.50 261 VAL A O 1
ATOM 1973 N N . HIS A 1 262 ? -2.666 1.166 -0.862 1.00 98.50 262 HIS A N 1
ATOM 1974 C CA . HIS A 1 262 ? -2.457 2.331 -1.714 1.00 98.50 262 HIS A CA 1
ATOM 1975 C C . HIS A 1 262 ? -1.523 1.991 -2.876 1.00 98.50 262 HIS A C 1
ATOM 1977 O O . HIS A 1 262 ? -0.388 1.557 -2.661 1.00 98.50 262 HIS A O 1
ATOM 1983 N N . ALA A 1 263 ? -1.978 2.243 -4.101 1.00 98.31 263 ALA A N 1
ATOM 1984 C CA . ALA A 1 263 ? -1.191 2.086 -5.314 1.00 98.31 263 ALA A CA 1
ATOM 1985 C C . ALA A 1 263 ? -0.886 3.444 -5.945 1.00 98.31 263 ALA A C 1
ATOM 1987 O O . ALA A 1 263 ? -1.769 4.287 -6.104 1.00 98.31 263 ALA A O 1
ATOM 1988 N N . THR A 1 264 ? 0.368 3.644 -6.339 1.00 98.06 264 THR A N 1
ATOM 1989 C CA . THR A 1 264 ? 0.833 4.891 -6.948 1.00 98.06 264 THR A CA 1
ATOM 1990 C C . THR A 1 264 ? 1.955 4.645 -7.947 1.00 98.06 264 THR A C 1
ATOM 1992 O O . THR A 1 264 ? 2.571 3.577 -7.975 1.00 98.06 264 THR A O 1
ATOM 1995 N N . TYR A 1 265 ? 2.248 5.652 -8.759 1.00 98.06 265 TYR A N 1
ATOM 1996 C CA . TYR A 1 265 ? 3.439 5.663 -9.591 1.00 98.06 265 TYR A CA 1
ATOM 1997 C C . TYR A 1 265 ? 4.659 6.083 -8.757 1.00 98.06 265 TYR A C 1
ATOM 1999 O O . TYR A 1 265 ? 4.554 6.997 -7.936 1.00 98.06 265 TYR A O 1
ATOM 2007 N N . PRO A 1 266 ? 5.833 5.455 -8.949 1.00 97.75 266 PRO A N 1
ATOM 2008 C CA . PRO A 1 266 ? 7.071 5.989 -8.393 1.00 97.75 266 PRO A CA 1
ATOM 2009 C C . PRO A 1 266 ? 7.328 7.389 -8.958 1.00 97.75 266 PRO A C 1
ATOM 2011 O O . PRO A 1 266 ? 7.091 7.636 -10.146 1.00 97.75 266 PRO A O 1
ATOM 2014 N N . SER A 1 267 ? 7.843 8.297 -8.128 1.00 97.31 267 SER A N 1
ATOM 2015 C CA . SER A 1 267 ? 8.166 9.651 -8.585 1.00 97.31 267 SER A CA 1
ATOM 2016 C C . SER A 1 267 ? 9.288 9.627 -9.627 1.00 97.31 267 SER A C 1
ATOM 2018 O O . SER A 1 267 ? 10.090 8.691 -9.684 1.00 97.31 267 SER A O 1
ATOM 2020 N N . GLU A 1 268 ? 9.373 10.662 -10.464 1.00 97.38 268 GLU A N 1
ATOM 2021 C CA . GLU A 1 268 ? 10.423 10.742 -11.485 1.00 97.38 268 GLU A CA 1
ATOM 2022 C C . GLU A 1 268 ? 11.827 10.707 -10.860 1.00 97.38 268 GLU A C 1
ATOM 2024 O O . GLU A 1 268 ? 12.710 10.004 -11.355 1.00 97.38 268 GLU A O 1
ATOM 2029 N N . ASP A 1 269 ? 12.016 11.393 -9.732 1.00 97.81 269 ASP A N 1
ATOM 2030 C CA . ASP A 1 269 ? 13.273 11.384 -8.983 1.00 97.81 269 ASP A CA 1
ATOM 2031 C C . ASP A 1 269 ? 13.599 9.996 -8.427 1.00 97.81 269 ASP A C 1
ATOM 2033 O O . ASP A 1 269 ? 14.748 9.554 -8.496 1.00 97.81 269 ASP A O 1
ATOM 2037 N N . GLU A 1 270 ? 12.594 9.266 -7.933 1.00 97.12 270 GLU A N 1
ATOM 2038 C CA . GLU A 1 270 ? 12.770 7.894 -7.461 1.00 97.12 270 GLU A CA 1
ATOM 2039 C C . GLU A 1 270 ? 13.180 6.966 -8.613 1.00 97.12 270 GLU A C 1
ATOM 2041 O O . GLU A 1 270 ? 14.149 6.213 -8.489 1.00 97.12 270 GLU A O 1
ATOM 2046 N N . ARG A 1 271 ? 12.515 7.082 -9.771 1.00 97.62 271 ARG A N 1
ATOM 2047 C CA . ARG A 1 271 ? 12.859 6.334 -10.991 1.00 97.62 271 ARG A CA 1
ATOM 2048 C C . ARG A 1 271 ? 14.281 6.645 -11.462 1.00 97.62 271 ARG A C 1
ATOM 2050 O O . ARG A 1 271 ? 15.033 5.722 -11.768 1.00 97.62 271 ARG A O 1
ATOM 2057 N N . LYS A 1 272 ? 14.678 7.923 -11.497 1.00 97.75 272 LYS A N 1
ATOM 2058 C CA . LYS A 1 272 ? 16.038 8.357 -11.875 1.00 97.75 272 LYS A CA 1
ATOM 2059 C C . LYS A 1 272 ? 17.092 7.814 -10.916 1.00 97.75 272 LYS A C 1
ATOM 2061 O O . LYS A 1 272 ? 18.125 7.305 -11.361 1.00 97.75 272 LYS A O 1
ATOM 2066 N N . LYS A 1 273 ? 16.826 7.897 -9.611 1.00 97.12 273 LYS A N 1
ATOM 2067 C CA . LYS A 1 273 ? 17.712 7.382 -8.566 1.00 97.12 273 LYS A CA 1
ATOM 2068 C C . LYS A 1 273 ? 17.908 5.876 -8.715 1.00 97.12 273 LYS A C 1
ATOM 2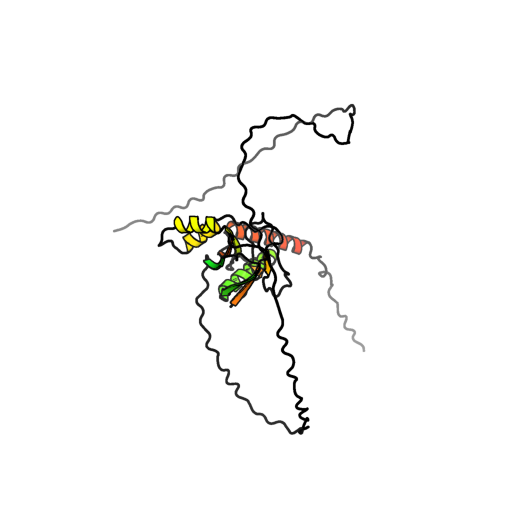070 O O . LYS A 1 273 ? 19.044 5.433 -8.852 1.00 97.12 273 LYS A O 1
ATOM 2075 N N . THR A 1 274 ? 16.817 5.112 -8.784 1.00 96.50 274 THR A N 1
ATOM 2076 C CA . THR A 1 274 ? 16.870 3.655 -8.974 1.00 96.50 274 THR A CA 1
ATOM 2077 C C . THR A 1 274 ? 17.589 3.283 -10.269 1.00 96.50 274 THR A C 1
ATOM 2079 O O . THR A 1 274 ? 18.484 2.446 -10.246 1.00 96.50 274 THR A O 1
ATOM 2082 N N . GLY A 1 275 ? 17.290 3.947 -11.391 1.00 95.94 275 GLY A N 1
ATOM 2083 C CA . GLY A 1 275 ? 17.982 3.681 -12.653 1.00 95.94 275 GLY A CA 1
ATOM 2084 C C . GLY A 1 275 ? 19.493 3.923 -12.573 1.00 95.94 275 GLY A C 1
ATOM 2085 O O . GLY A 1 275 ? 20.277 3.125 -13.086 1.00 95.94 275 GLY A O 1
ATOM 2086 N N . THR A 1 276 ? 19.918 4.980 -11.877 1.00 96.38 276 THR A N 1
ATOM 2087 C CA . THR A 1 276 ? 21.344 5.284 -11.670 1.00 96.38 276 THR A CA 1
ATOM 2088 C C . THR A 1 276 ? 22.026 4.226 -10.802 1.00 96.38 276 THR A C 1
ATOM 2090 O O . THR A 1 276 ? 23.111 3.755 -11.151 1.00 96.38 276 THR A O 1
ATOM 2093 N N . GLU A 1 277 ? 21.387 3.825 -9.701 1.00 95.62 277 GLU A N 1
ATOM 2094 C CA . GLU A 1 277 ? 21.883 2.789 -8.787 1.00 95.62 277 GLU A CA 1
ATOM 2095 C C . GLU A 1 277 ? 22.024 1.434 -9.495 1.00 95.62 277 GLU A C 1
ATOM 2097 O O . GLU A 1 277 ? 23.081 0.805 -9.415 1.00 95.62 277 GLU A O 1
ATOM 2102 N N . THR A 1 278 ? 21.017 1.021 -10.270 1.00 93.81 278 THR A N 1
ATOM 2103 C CA . THR A 1 278 ? 21.040 -0.246 -11.014 1.00 93.81 278 THR A CA 1
ATOM 2104 C C . THR A 1 278 ? 22.121 -0.247 -12.100 1.00 93.81 278 THR A C 1
ATOM 2106 O O . THR A 1 278 ? 22.865 -1.219 -12.228 1.00 93.81 278 THR A O 1
ATOM 2109 N N . ILE A 1 279 ? 22.302 0.852 -12.847 1.00 93.19 279 ILE A N 1
ATOM 2110 C CA . ILE A 1 279 ? 23.391 0.968 -13.838 1.00 93.19 279 ILE A CA 1
ATOM 2111 C C . ILE A 1 279 ? 24.764 0.909 -13.157 1.00 93.19 279 ILE A C 1
ATOM 2113 O O . ILE A 1 279 ? 25.681 0.256 -13.665 1.00 93.19 279 ILE A O 1
ATOM 2117 N N . ALA A 1 280 ? 24.927 1.586 -12.017 1.00 93.56 280 ALA A N 1
ATOM 2118 C CA . ALA A 1 280 ? 26.169 1.546 -11.254 1.00 93.56 280 ALA A CA 1
ATOM 2119 C C . ALA A 1 280 ? 26.488 0.116 -10.789 1.00 93.56 280 ALA A C 1
ATOM 2121 O O . ALA A 1 280 ? 27.615 -0.343 -10.981 1.00 93.56 280 ALA A O 1
ATOM 2122 N N . LEU A 1 281 ? 25.487 -0.605 -10.276 1.00 92.44 281 LEU A N 1
ATOM 2123 C CA . LEU A 1 281 ? 25.604 -1.998 -9.850 1.00 92.44 281 LEU A CA 1
ATOM 2124 C C . LEU A 1 281 ? 25.959 -2.939 -11.017 1.00 92.44 281 LEU A C 1
ATOM 2126 O O . LEU A 1 281 ? 26.865 -3.762 -10.912 1.00 92.44 281 LEU A O 1
ATOM 2130 N N . MET A 1 282 ? 25.320 -2.795 -12.179 1.00 91.44 282 MET A N 1
ATOM 2131 C CA . MET A 1 282 ? 25.645 -3.620 -13.353 1.00 91.44 282 MET A CA 1
ATOM 2132 C C . MET A 1 282 ? 27.074 -3.374 -13.859 1.00 91.44 282 MET A C 1
ATOM 2134 O O . MET A 1 282 ? 27.774 -4.304 -14.275 1.00 91.44 282 MET A O 1
ATOM 2138 N N . ARG A 1 283 ? 27.560 -2.128 -13.773 1.00 91.69 283 ARG A N 1
ATOM 2139 C CA . ARG A 1 283 ? 28.952 -1.795 -14.111 1.00 91.69 283 ARG A CA 1
ATOM 2140 C C . ARG A 1 283 ? 29.952 -2.409 -13.135 1.00 91.69 283 ARG A C 1
ATOM 2142 O O . ARG A 1 283 ? 31.022 -2.821 -13.580 1.00 91.69 283 ARG A O 1
ATOM 2149 N N . THR A 1 284 ? 29.650 -2.472 -11.836 1.00 92.75 284 THR A N 1
ATOM 2150 C CA . THR A 1 284 ? 30.553 -3.114 -10.866 1.00 92.75 284 THR A CA 1
ATOM 2151 C C . THR A 1 284 ? 30.625 -4.622 -11.093 1.00 92.75 284 THR A C 1
ATOM 2153 O O . THR A 1 284 ? 31.731 -5.157 -11.131 1.00 92.75 284 THR A O 1
ATOM 2156 N N . PHE A 1 285 ? 29.503 -5.292 -11.377 1.00 89.88 285 PHE A N 1
ATOM 2157 C CA . PHE A 1 285 ? 29.509 -6.716 -11.736 1.00 89.88 285 PHE A CA 1
ATOM 2158 C C . PHE A 1 285 ? 30.271 -7.007 -13.035 1.00 89.88 285 PHE A C 1
ATOM 2160 O O . PHE A 1 285 ? 31.056 -7.951 -13.083 1.00 89.88 285 PHE A O 1
ATOM 2167 N N . THR A 1 286 ? 30.128 -6.161 -14.060 1.00 89.44 286 THR A N 1
ATOM 2168 C CA . THR A 1 286 ? 30.864 -6.326 -15.330 1.00 89.44 286 THR A CA 1
ATOM 2169 C C . THR A 1 286 ? 32.382 -6.222 -15.136 1.00 89.44 286 THR A C 1
ATOM 2171 O O . THR A 1 286 ? 33.140 -6.902 -15.821 1.00 89.44 286 THR A O 1
ATOM 2174 N N . LYS A 1 287 ? 32.847 -5.398 -14.187 1.00 88.50 287 LYS A N 1
ATOM 2175 C CA . LYS A 1 287 ? 34.278 -5.279 -13.855 1.00 88.50 287 LYS A CA 1
ATOM 2176 C C . LYS A 1 287 ? 34.816 -6.471 -13.068 1.00 88.50 287 LYS A C 1
ATOM 2178 O O . LYS A 1 287 ? 36.002 -6.765 -13.168 1.00 88.50 287 LYS A O 1
ATOM 2183 N N . LEU A 1 288 ? 33.970 -7.107 -12.261 1.00 86.50 288 LEU A N 1
ATOM 2184 C CA . LEU A 1 288 ? 34.349 -8.247 -11.428 1.00 86.50 288 LEU A CA 1
ATOM 2185 C C . LEU A 1 288 ? 34.248 -9.582 -12.163 1.00 86.50 288 LEU A C 1
ATOM 2187 O O . LEU A 1 288 ? 34.849 -10.548 -11.704 1.00 86.50 288 LEU A O 1
ATOM 2191 N N . ALA A 1 289 ? 33.525 -9.647 -13.286 1.00 80.62 289 ALA A N 1
ATOM 2192 C CA . ALA A 1 289 ? 33.508 -10.825 -14.139 1.00 80.62 289 ALA A CA 1
ATOM 2193 C C . ALA A 1 289 ? 34.950 -11.121 -14.598 1.00 80.62 289 ALA A C 1
ATOM 2195 O O . ALA A 1 289 ? 35.526 -10.321 -15.346 1.00 80.62 289 ALA A O 1
ATOM 2196 N N . PRO A 1 290 ? 35.577 -12.219 -14.128 1.00 71.31 290 PRO A N 1
ATOM 2197 C CA . PRO A 1 290 ? 36.950 -12.519 -14.489 1.00 71.31 290 PRO A CA 1
ATOM 2198 C C . PRO A 1 290 ? 37.033 -12.641 -16.009 1.00 71.31 290 PRO A C 1
ATOM 2200 O O . PRO A 1 290 ? 36.211 -13.316 -16.625 1.00 71.31 290 PRO A O 1
ATOM 2203 N N . GLN A 1 291 ? 38.056 -12.025 -16.610 1.00 65.44 291 GLN A N 1
ATOM 2204 C CA . GLN A 1 291 ? 38.440 -12.146 -18.031 1.00 65.44 291 GLN A CA 1
ATOM 2205 C C . GLN A 1 291 ? 38.882 -13.584 -18.404 1.00 65.44 291 GLN A C 1
ATOM 2207 O O . GLN A 1 291 ? 39.718 -13.804 -19.279 1.00 65.44 291 GLN A O 1
ATOM 2212 N N . SER A 1 292 ? 38.361 -14.583 -17.696 1.00 62.38 292 SER A N 1
ATOM 2213 C CA . SER A 1 292 ? 38.579 -15.995 -17.928 1.00 62.38 292 SER A CA 1
ATOM 2214 C C . SER A 1 292 ? 37.943 -16.367 -19.265 1.00 62.38 292 SER A C 1
ATOM 2216 O O . SER A 1 292 ? 36.782 -16.052 -19.504 1.00 62.38 292 SER A O 1
ATOM 2218 N N . PHE A 1 293 ? 38.706 -17.065 -20.108 1.00 58.31 293 PHE A N 1
ATOM 2219 C CA . PHE A 1 293 ? 38.303 -17.694 -21.379 1.00 58.31 293 PHE A CA 1
ATOM 2220 C C . PHE A 1 293 ? 38.451 -16.914 -22.697 1.00 58.31 293 PHE A C 1
ATOM 2222 O O . PHE A 1 293 ? 37.793 -17.264 -23.671 1.00 58.31 293 PHE A O 1
ATOM 2229 N N . LYS A 1 294 ? 39.385 -15.958 -22.817 1.00 57.84 294 LYS A N 1
ATOM 2230 C CA . LYS A 1 294 ? 39.856 -15.506 -24.154 1.00 57.84 294 LYS A CA 1
ATOM 2231 C C . LYS A 1 294 ? 41.192 -16.085 -24.636 1.00 57.84 294 LYS A C 1
ATOM 2233 O O . LYS A 1 294 ? 41.643 -15.707 -25.707 1.00 57.84 294 LYS A O 1
ATOM 2238 N N . ASN A 1 295 ? 41.777 -17.052 -23.926 1.00 59.06 295 ASN A N 1
ATOM 2239 C CA . ASN A 1 295 ? 43.004 -17.737 -24.359 1.00 59.06 295 ASN A CA 1
ATOM 2240 C C . ASN A 1 295 ? 42.821 -19.259 -24.501 1.00 59.06 295 ASN A C 1
ATOM 2242 O O . ASN A 1 295 ? 43.564 -20.043 -23.920 1.00 59.06 295 ASN A O 1
ATOM 2246 N N . SER A 1 296 ? 41.846 -19.701 -25.295 1.00 62.62 296 SER A N 1
ATOM 2247 C CA . SER A 1 296 ? 41.982 -20.982 -25.998 1.00 62.62 296 SER A CA 1
ATOM 2248 C C . SER A 1 296 ? 42.484 -20.664 -27.402 1.00 62.62 296 SER A C 1
ATOM 2250 O O . SER A 1 296 ? 41.736 -20.229 -28.273 1.00 62.62 296 SER A O 1
ATOM 2252 N N . GLY A 1 297 ? 43.801 -20.783 -27.584 1.00 70.06 297 GLY A N 1
ATOM 2253 C CA . GLY A 1 297 ? 44.424 -20.655 -28.897 1.00 70.06 297 GLY A CA 1
ATOM 2254 C C . GLY A 1 297 ? 43.818 -21.650 -29.898 1.00 70.06 297 GLY A C 1
ATOM 2255 O O . GLY A 1 297 ? 43.241 -22.661 -29.488 1.00 70.06 297 GLY A O 1
ATOM 2256 N N . PRO A 1 298 ? 43.932 -21.382 -31.208 1.00 69.38 298 PRO A N 1
ATOM 2257 C CA . PRO A 1 298 ? 43.384 -22.258 -32.233 1.00 69.38 298 PRO A CA 1
ATOM 2258 C C . PRO A 1 298 ? 44.006 -23.654 -32.109 1.00 69.38 298 PRO A C 1
ATOM 2260 O O . PRO A 1 298 ? 45.215 -23.818 -32.285 1.00 69.38 298 PRO A O 1
ATOM 2263 N N . LEU A 1 299 ? 43.179 -24.665 -31.815 1.00 65.25 299 LEU A N 1
ATOM 2264 C CA . LEU A 1 299 ? 43.555 -26.067 -31.976 1.00 65.25 299 LEU A CA 1
ATOM 2265 C C . LEU A 1 299 ? 43.877 -26.284 -33.459 1.00 65.25 299 LEU A C 1
ATOM 2267 O O . LEU A 1 299 ? 42.994 -26.390 -34.309 1.00 65.25 299 LEU A O 1
ATOM 2271 N N . THR A 1 300 ? 45.163 -26.313 -33.781 1.00 69.94 300 THR A N 1
ATOM 2272 C CA . THR A 1 300 ? 45.655 -26.725 -35.090 1.00 69.94 300 THR A CA 1
ATOM 2273 C C . THR A 1 300 ? 45.472 -28.236 -35.187 1.00 69.94 300 THR A C 1
ATOM 2275 O O . THR A 1 300 ? 46.277 -29.016 -34.682 1.00 69.94 300 THR A O 1
ATOM 2278 N N . HIS A 1 301 ? 44.377 -28.666 -35.815 1.00 64.88 301 HIS A N 1
ATOM 2279 C CA . HIS A 1 301 ? 44.192 -30.056 -36.221 1.00 64.88 301 HIS A CA 1
ATOM 2280 C C . HIS A 1 301 ? 45.269 -30.420 -37.251 1.00 64.88 301 HIS A C 1
ATOM 2282 O O . HIS A 1 301 ? 45.214 -30.018 -38.411 1.00 64.88 301 HIS A O 1
ATOM 2288 N N . ARG A 1 302 ? 46.279 -31.174 -36.808 1.00 68.44 302 ARG A N 1
ATOM 2289 C CA . ARG A 1 302 ? 47.295 -31.780 -37.670 1.00 68.44 302 ARG A CA 1
ATOM 2290 C C . ARG A 1 302 ? 46.728 -33.076 -38.249 1.00 68.44 302 ARG A C 1
ATOM 2292 O O . ARG A 1 302 ? 46.689 -34.097 -37.570 1.00 68.44 302 ARG A O 1
ATOM 2299 N N . THR A 1 303 ? 46.289 -33.027 -39.501 1.00 71.69 303 THR A N 1
ATOM 2300 C CA . THR A 1 303 ? 45.881 -34.201 -40.280 1.00 71.69 303 THR A CA 1
ATOM 2301 C C . THR A 1 303 ? 47.117 -35.043 -40.605 1.00 71.69 303 THR A C 1
ATOM 2303 O O . THR A 1 303 ? 47.979 -34.620 -41.374 1.00 71.69 303 THR A O 1
ATOM 2306 N N . GLY A 1 304 ? 47.239 -36.216 -39.983 1.00 66.56 304 GLY A N 1
ATOM 2307 C CA . GLY A 1 304 ? 48.231 -37.225 -40.347 1.00 66.56 304 GLY A CA 1
ATOM 2308 C C . GLY A 1 304 ? 47.702 -38.089 -41.489 1.00 66.56 304 GLY A C 1
ATOM 2309 O O . GLY A 1 304 ? 46.705 -38.782 -41.320 1.00 66.56 304 GLY A O 1
ATOM 2310 N N . VAL A 1 305 ? 48.367 -38.031 -42.642 1.00 65.62 305 VAL A N 1
ATOM 2311 C CA . VAL A 1 305 ? 48.196 -38.978 -43.751 1.00 65.62 305 VAL A CA 1
ATOM 2312 C C . VAL A 1 305 ? 49.105 -40.173 -43.464 1.00 65.62 305 VAL A C 1
ATOM 2314 O O . VAL A 1 305 ? 50.310 -39.990 -43.298 1.00 65.62 305 VAL A O 1
ATOM 2317 N N . VAL A 1 306 ? 48.530 -41.371 -43.369 1.00 68.69 306 VAL A N 1
ATOM 2318 C CA . VAL A 1 306 ? 49.269 -42.639 -43.298 1.00 68.69 306 VAL A CA 1
ATOM 2319 C C . VAL A 1 306 ? 49.256 -43.252 -44.695 1.00 68.69 306 VAL A C 1
ATOM 2321 O O . VAL A 1 306 ? 48.188 -43.363 -45.299 1.00 68.69 306 VAL A O 1
ATOM 2324 N N . ALA A 1 307 ? 50.444 -43.590 -45.190 1.00 69.44 307 ALA A N 1
ATOM 2325 C CA . ALA A 1 307 ? 50.686 -44.395 -46.382 1.00 69.44 307 ALA A CA 1
ATOM 2326 C C . ALA A 1 307 ? 51.193 -45.776 -45.955 1.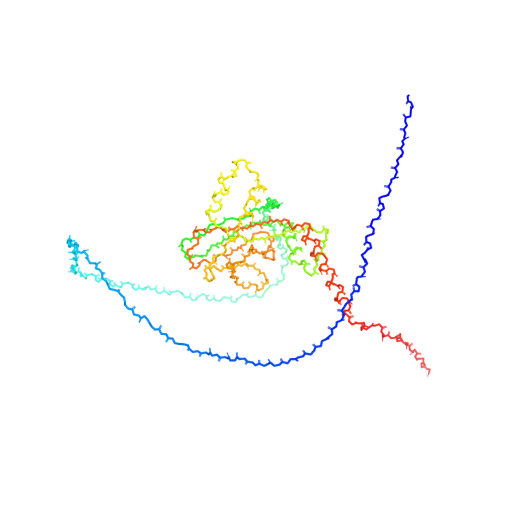00 69.44 307 ALA A C 1
ATOM 2328 O O . ALA A 1 307 ? 51.891 -45.828 -44.913 1.00 69.44 307 ALA A O 1
#

pLDDT: mean 77.36, std 22.74, range [30.41, 98.62]

Organism: Trametes coccinea (strain BRFM310) (NCBI:txid1353009)

Radius of gyration: 38.02 Å; chains: 1; bounding box: 85×96×110 Å